Protein AF-A0A6P8W8Z2-F1 (afdb_monomer)

pLDDT: mean 83.17, std 19.71, range [34.28, 98.5]

Organism: Gymnodraco acuticeps (NCBI:txid8218)

Radius of gyration: 31.88 Å; Cα contacts (8 Å, |Δi|>4): 177; chains: 1; bounding box: 67×43×106 Å

InterPro domains:
  IPR008605 Extracellular matrix protein 1 [PF05782] (44-170)
  IPR008605 Extracellular matrix protein 1 [PTHR16776] (40-170)
  IPR020858 Serum albumin-like [SSF48552] (84-165)

Foldseek 3Di:
DDDDDDDDDDDDDDDDDDDDDPPDDPPPDPDPPPDPPPPDLDDQPDEAAQDLQQLVLLAPLLQLDDAQPPVSDPPDDPPVVVLRRLLNLQLSQQLNVLSDPDDDDDPLLSSVSSNVSSVVSLVVSLVVQVVDPDDRDPLSPDDDPSSNVVRNVPRPCNNNDRPHPDGHDGDDHPDDDDDDSVVSVD

Structure (mmCIF, N/CA/C/O backbone):
data_AF-A0A6P8W8Z2-F1
#
_entry.id   AF-A0A6P8W8Z2-F1
#
loop_
_atom_site.group_PDB
_atom_site.id
_atom_site.type_symbol
_atom_site.label_atom_id
_atom_site.label_alt_id
_atom_site.label_comp_id
_atom_site.label_asym_id
_atom_site.label_entity_id
_atom_site.label_seq_id
_atom_site.pdbx_PDB_ins_code
_atom_site.Cartn_x
_atom_site.Cartn_y
_atom_site.Cartn_z
_atom_site.occupancy
_atom_site.B_iso_or_equiv
_atom_site.auth_seq_id
_atom_site.auth_comp_id
_atom_site.auth_asym_id
_atom_site.auth_atom_id
_atom_site.pdbx_PDB_model_num
ATOM 1 N N . MET A 1 1 ? 19.059 -14.716 -82.854 1.00 38.81 1 MET A N 1
ATOM 2 C CA . MET A 1 1 ? 19.807 -14.862 -84.126 1.00 38.81 1 MET A CA 1
ATOM 3 C C . MET A 1 1 ? 20.870 -13.771 -84.164 1.00 38.81 1 MET A C 1
ATOM 5 O O . MET A 1 1 ? 20.493 -12.619 -84.125 1.00 38.81 1 MET A O 1
ATOM 9 N N . GLY A 1 2 ? 22.173 -14.007 -84.143 1.00 40.94 2 GLY A N 1
ATOM 10 C CA . GLY A 1 2 ? 22.937 -15.232 -83.990 1.00 40.94 2 GLY A CA 1
ATOM 11 C C . GLY A 1 2 ? 24.275 -14.924 -83.306 1.00 40.94 2 GLY A C 1
ATOM 12 O O . GLY A 1 2 ? 24.722 -13.782 -83.267 1.00 40.94 2 GLY A O 1
ATOM 13 N N . SER A 1 3 ? 24.882 -15.969 -82.749 1.00 40.75 3 SER A N 1
ATOM 14 C CA . SER A 1 3 ? 26.332 -16.046 -82.547 1.00 40.75 3 SER A CA 1
ATOM 15 C C . SER A 1 3 ? 27.018 -16.336 -83.885 1.00 40.75 3 SER A C 1
ATOM 17 O O . SER A 1 3 ? 26.372 -16.851 -84.804 1.00 40.75 3 SER A O 1
ATOM 19 N N . PRO A 1 4 ? 28.337 -16.119 -83.959 1.00 49.28 4 PRO A N 1
ATOM 20 C CA . PRO A 1 4 ? 29.174 -17.301 -84.140 1.00 49.28 4 PRO A CA 1
ATOM 21 C C . PRO A 1 4 ? 30.431 -17.351 -83.253 1.00 49.28 4 PRO A C 1
ATOM 23 O O . PRO A 1 4 ? 30.960 -16.346 -82.788 1.00 49.28 4 PRO A O 1
ATOM 26 N N . ALA A 1 5 ? 30.860 -18.599 -83.057 1.00 41.03 5 ALA A N 1
ATOM 27 C CA . ALA A 1 5 ? 32.121 -19.101 -82.507 1.00 41.03 5 ALA A CA 1
ATOM 28 C C . ALA A 1 5 ? 33.354 -18.539 -83.269 1.00 41.03 5 ALA A C 1
ATOM 30 O O . ALA A 1 5 ? 33.198 -17.963 -84.338 1.00 41.03 5 ALA A O 1
ATOM 31 N N . ALA A 1 6 ? 34.625 -18.674 -82.884 1.00 39.84 6 ALA A N 1
ATOM 32 C CA . ALA A 1 6 ? 35.361 -19.571 -81.996 1.00 39.84 6 ALA A CA 1
ATOM 33 C C . ALA A 1 6 ? 36.781 -18.984 -81.800 1.00 39.84 6 ALA A C 1
ATOM 35 O O . ALA A 1 6 ? 37.238 -18.242 -82.670 1.00 39.84 6 ALA A O 1
ATOM 36 N N . ARG A 1 7 ? 37.530 -19.419 -80.773 1.00 41.59 7 ARG A N 1
ATOM 37 C CA . ARG A 1 7 ? 38.891 -19.998 -80.914 1.00 41.59 7 ARG A CA 1
ATOM 38 C C . ARG A 1 7 ? 39.516 -20.310 -79.550 1.00 41.59 7 ARG A C 1
ATOM 40 O O . ARG A 1 7 ? 39.628 -19.447 -78.689 1.00 41.59 7 ARG A O 1
ATOM 47 N N . ALA A 1 8 ? 39.947 -21.557 -79.406 1.00 39.78 8 ALA A N 1
ATOM 48 C CA . ALA A 1 8 ? 40.802 -22.055 -78.338 1.00 39.78 8 ALA A CA 1
ATOM 49 C C . ALA A 1 8 ? 42.277 -21.995 -78.772 1.00 39.78 8 ALA A C 1
ATOM 51 O O . ALA A 1 8 ? 42.553 -22.254 -79.943 1.00 39.78 8 ALA A O 1
ATOM 52 N N . CYS A 1 9 ? 43.204 -21.734 -77.839 1.00 34.28 9 CYS A N 1
ATOM 53 C CA . CYS A 1 9 ? 44.459 -22.493 -77.730 1.00 34.28 9 CYS A CA 1
ATOM 54 C C . CYS A 1 9 ? 45.249 -22.200 -76.433 1.00 34.28 9 CYS A C 1
ATOM 56 O O . CYS A 1 9 ? 45.549 -21.053 -76.127 1.00 34.28 9 CYS A O 1
ATOM 58 N N . CYS A 1 10 ? 45.609 -23.296 -75.759 1.00 34.50 10 CYS A N 1
ATOM 59 C CA . CYS A 1 10 ? 46.857 -23.615 -75.052 1.00 34.50 10 CYS A CA 1
ATOM 60 C C . CYS A 1 10 ? 47.427 -22.764 -73.888 1.00 34.50 10 CYS A C 1
ATOM 62 O O . CYS A 1 10 ? 48.082 -21.747 -74.075 1.00 34.50 10 CYS A O 1
ATOM 64 N N . THR A 1 11 ? 47.336 -23.392 -72.703 1.00 38.78 11 THR A N 1
ATOM 65 C CA . THR A 1 11 ? 48.415 -23.692 -71.729 1.00 38.78 11 THR A CA 1
ATOM 66 C C . THR A 1 11 ? 49.226 -22.559 -71.092 1.00 38.78 11 THR A C 1
ATOM 68 O O . THR A 1 11 ? 50.145 -22.030 -71.704 1.00 38.78 11 THR A O 1
ATOM 71 N N . ALA A 1 12 ? 49.067 -22.405 -69.774 1.00 42.88 12 ALA A N 1
ATOM 72 C CA . ALA A 1 12 ? 50.177 -22.558 -68.828 1.00 42.88 12 ALA A CA 1
ATOM 73 C C . ALA A 1 12 ? 49.628 -22.937 -67.444 1.00 42.88 12 ALA A C 1
ATOM 75 O O . ALA A 1 12 ? 48.827 -22.225 -66.843 1.00 42.88 12 ALA A O 1
ATOM 76 N N . LEU A 1 13 ? 50.057 -24.106 -66.981 1.00 42.97 13 LEU A N 1
ATOM 77 C CA . LEU A 1 13 ? 49.859 -24.635 -65.642 1.00 42.97 13 LEU A CA 1
ATOM 78 C C . LEU A 1 13 ? 50.770 -23.842 -64.689 1.00 42.97 13 LEU A C 1
ATOM 80 O O . LEU A 1 13 ? 51.987 -23.881 -64.854 1.00 42.97 13 LEU A O 1
ATOM 84 N N . VAL A 1 14 ? 50.215 -23.162 -63.686 1.00 43.78 14 VAL A N 1
ATOM 85 C CA . VAL A 1 14 ? 50.982 -22.762 -62.497 1.00 43.78 14 VAL A CA 1
ATOM 86 C C . VAL A 1 14 ? 50.207 -23.233 -61.276 1.00 43.78 14 VAL A C 1
ATOM 88 O O . VAL A 1 14 ? 49.228 -22.627 -60.850 1.00 43.78 14 VAL A O 1
ATOM 91 N N . LEU A 1 15 ? 50.647 -24.377 -60.753 1.00 39.50 15 LEU A N 1
ATOM 92 C CA . LEU A 1 15 ? 50.319 -24.859 -59.419 1.00 39.50 15 LEU A CA 1
ATOM 93 C C . LEU A 1 15 ? 50.893 -23.870 -58.401 1.00 39.50 15 LEU A C 1
ATOM 95 O O . LEU A 1 15 ? 52.106 -23.815 -58.214 1.00 39.50 15 LEU A O 1
ATOM 99 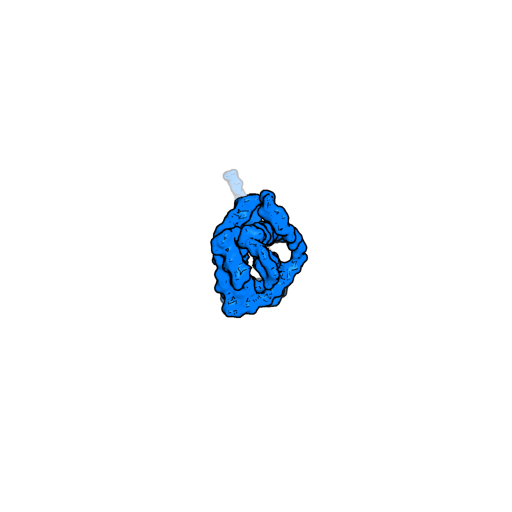N N . VAL A 1 16 ? 50.026 -23.125 -57.717 1.00 44.41 16 VAL A N 1
ATOM 100 C CA . VAL A 1 16 ? 50.373 -22.510 -56.434 1.00 44.41 16 VAL A CA 1
ATOM 101 C C . VAL A 1 16 ? 49.646 -23.294 -55.350 1.00 44.41 16 VAL A C 1
ATOM 103 O O . VAL A 1 16 ? 48.441 -23.166 -55.156 1.00 44.41 16 VAL A O 1
ATOM 106 N N . LEU A 1 17 ? 50.406 -24.157 -54.681 1.00 44.25 17 LEU A N 1
ATOM 107 C CA . LEU A 1 17 ? 50.031 -24.801 -53.430 1.00 44.25 17 LEU A CA 1
ATOM 108 C C . LEU A 1 17 ? 50.188 -23.781 -52.304 1.00 44.25 17 LEU A C 1
ATOM 110 O O . LEU A 1 17 ? 51.320 -23.506 -51.918 1.00 44.25 17 LEU A O 1
ATOM 114 N N . LEU A 1 18 ? 49.094 -23.257 -51.747 1.00 40.06 18 LEU A N 1
ATOM 115 C CA . LEU A 1 18 ? 49.129 -22.602 -50.437 1.00 40.06 18 LEU A CA 1
ATOM 116 C C . LEU A 1 18 ? 47.882 -22.958 -49.611 1.00 40.06 18 LEU A C 1
ATOM 118 O O . LEU A 1 18 ? 46.765 -22.550 -49.905 1.00 40.06 18 LEU A O 1
ATOM 122 N N . SER A 1 19 ? 48.162 -23.793 -48.610 1.00 45.38 19 SER A N 1
ATOM 123 C CA . SER A 1 19 ? 47.469 -24.146 -47.370 1.00 45.38 19 SER A CA 1
ATOM 124 C C . SER A 1 19 ? 46.036 -23.671 -47.118 1.00 45.38 19 SER A C 1
ATOM 126 O O . SER A 1 19 ? 45.737 -22.486 -47.006 1.00 45.38 19 SER A O 1
ATOM 128 N N . SER A 1 20 ? 45.195 -24.660 -46.811 1.00 47.50 20 SER A N 1
ATOM 129 C CA . SER A 1 20 ? 43.962 -24.519 -46.045 1.00 47.50 20 SER A CA 1
ATOM 130 C C . SER A 1 20 ? 44.217 -23.866 -44.681 1.00 47.50 20 SER A C 1
ATOM 132 O O . SER A 1 20 ? 44.907 -24.442 -43.838 1.00 47.50 20 SER A O 1
ATOM 134 N N . ALA A 1 21 ? 43.586 -22.725 -44.426 1.00 45.00 21 ALA A N 1
ATOM 135 C CA . ALA A 1 21 ? 43.320 -22.245 -43.076 1.00 45.00 21 ALA A CA 1
ATOM 136 C C . ALA A 1 21 ? 41.800 -22.255 -42.877 1.00 45.00 21 ALA A C 1
ATOM 138 O O . ALA A 1 21 ? 41.096 -21.333 -43.278 1.00 45.00 21 ALA A O 1
ATOM 139 N N . SER A 1 22 ? 41.270 -23.342 -42.313 1.00 46.03 22 SER A N 1
ATOM 140 C CA . SER A 1 22 ? 39.908 -23.352 -41.785 1.00 46.03 22 SER A CA 1
ATOM 141 C C . SER A 1 22 ? 39.911 -22.552 -40.484 1.00 46.03 22 SER A C 1
ATOM 143 O O . SER A 1 22 ? 40.284 -23.078 -39.434 1.00 46.03 22 SER A O 1
ATOM 145 N N . GLU A 1 23 ? 39.533 -21.278 -40.547 1.00 45.47 23 GLU A N 1
ATOM 146 C CA . GLU A 1 23 ? 39.244 -20.487 -39.352 1.00 45.47 23 GLU A CA 1
ATOM 147 C C . GLU A 1 23 ? 38.083 -21.147 -38.599 1.00 45.47 23 GLU A C 1
ATOM 149 O O . GLU A 1 23 ? 36.927 -21.147 -39.033 1.00 45.47 23 GLU A O 1
ATOM 154 N N . GLY A 1 24 ? 38.414 -21.784 -37.475 1.00 49.09 24 GLY A N 1
ATOM 155 C CA . GLY A 1 24 ? 37.439 -22.356 -36.562 1.00 49.09 24 GLY A CA 1
ATOM 156 C C . GLY A 1 24 ? 36.518 -21.253 -36.055 1.00 49.09 24 GLY A C 1
ATOM 157 O O . GLY A 1 24 ? 36.940 -20.372 -35.309 1.00 49.09 24 GLY A O 1
ATOM 158 N N . ARG A 1 25 ? 35.243 -21.304 -36.451 1.00 55.56 25 ARG A N 1
ATOM 159 C CA . ARG A 1 25 ? 34.201 -20.471 -35.844 1.00 55.56 25 ARG A CA 1
ATOM 160 C C . ARG A 1 25 ? 34.165 -20.779 -34.345 1.00 55.56 25 ARG A C 1
ATOM 162 O O . ARG A 1 25 ? 34.063 -21.960 -34.000 1.00 55.56 25 ARG A O 1
ATOM 169 N N . PRO A 1 26 ? 34.207 -19.781 -33.447 1.00 53.47 26 PRO A N 1
ATOM 170 C CA . PRO A 1 26 ? 33.991 -20.039 -32.035 1.00 53.47 26 PRO A CA 1
ATOM 171 C C . PRO A 1 26 ? 32.589 -20.627 -31.874 1.00 53.47 26 PRO A C 1
ATOM 173 O O . PRO A 1 26 ? 31.578 -19.981 -32.151 1.00 53.47 26 PRO A O 1
ATOM 176 N N . SER A 1 27 ? 32.527 -21.893 -31.469 1.00 57.16 27 SER A N 1
ATOM 177 C CA . SER A 1 27 ? 31.278 -22.533 -31.097 1.00 57.16 27 SER A CA 1
ATOM 178 C C . SER A 1 27 ? 30.746 -21.817 -29.858 1.00 57.16 27 SER A C 1
ATOM 180 O O . SER A 1 27 ? 31.251 -22.023 -28.752 1.00 57.16 27 SER A O 1
ATOM 182 N N . PHE A 1 28 ? 29.724 -20.980 -30.024 1.00 60.97 28 PHE A N 1
ATOM 183 C CA . PHE A 1 28 ? 28.888 -20.567 -28.905 1.00 60.97 28 PHE A CA 1
ATOM 184 C C . PHE A 1 28 ? 28.161 -21.813 -28.409 1.00 60.97 28 PHE A C 1
ATOM 186 O O . PHE A 1 28 ? 27.128 -22.209 -28.942 1.00 60.97 28 PHE A O 1
ATOM 193 N N . ARG A 1 29 ? 28.743 -22.475 -27.407 1.00 56.50 29 ARG A N 1
ATOM 194 C CA . ARG A 1 29 ? 28.043 -23.483 -26.616 1.00 56.50 29 ARG A CA 1
ATOM 195 C C . ARG A 1 29 ? 26.956 -22.737 -25.838 1.00 56.50 29 ARG A C 1
ATOM 197 O O . ARG A 1 29 ? 27.316 -21.881 -25.024 1.00 56.50 29 ARG A O 1
ATOM 204 N N . PRO A 1 30 ? 25.656 -23.019 -26.046 1.00 61.88 30 PRO A N 1
ATOM 205 C CA . PRO A 1 30 ? 24.639 -22.556 -25.119 1.00 61.88 30 PRO A CA 1
ATOM 206 C C . PRO A 1 30 ? 25.049 -23.075 -23.745 1.00 61.88 30 PRO A C 1
ATOM 208 O O . PRO A 1 30 ? 25.306 -24.272 -23.587 1.00 61.88 30 PRO A O 1
ATOM 211 N N . ARG A 1 31 ? 25.197 -22.178 -22.767 1.00 65.38 31 ARG A N 1
ATOM 212 C CA . ARG A 1 31 ? 25.364 -22.619 -21.383 1.00 65.38 31 ARG A CA 1
ATOM 213 C C . ARG A 1 31 ? 24.156 -23.492 -21.071 1.00 65.38 31 ARG A C 1
ATOM 215 O O . ARG A 1 31 ? 23.028 -23.080 -21.334 1.00 65.38 31 ARG A O 1
ATOM 222 N N . SER A 1 32 ? 24.422 -24.703 -20.595 1.00 56.91 32 SER A N 1
ATOM 223 C CA . SER A 1 32 ? 23.417 -25.680 -20.203 1.00 56.91 32 SER A CA 1
ATOM 224 C C . SER A 1 32 ? 22.275 -25.000 -19.450 1.00 56.91 32 SER A C 1
ATOM 226 O O . SER A 1 32 ? 22.522 -24.201 -18.545 1.00 56.91 32 SER A O 1
ATOM 228 N N . ALA A 1 33 ? 21.038 -25.331 -19.820 1.00 60.91 33 ALA A N 1
ATOM 229 C CA . ALA A 1 33 ? 19.801 -24.910 -19.165 1.00 60.91 33 ALA A CA 1
ATOM 230 C C . ALA A 1 33 ? 19.630 -25.586 -17.788 1.00 60.91 33 ALA A C 1
ATOM 232 O O . ALA A 1 33 ? 18.617 -26.208 -17.499 1.00 60.91 33 ALA A O 1
ATOM 233 N N . GLY A 1 34 ? 20.663 -25.496 -16.955 1.00 57.31 34 GLY A N 1
ATOM 234 C CA . GLY A 1 34 ? 20.675 -25.874 -15.549 1.00 57.31 34 GLY A CA 1
ATOM 235 C C . GLY A 1 34 ? 21.023 -24.642 -14.729 1.00 57.31 34 GLY A C 1
ATOM 236 O O . GLY A 1 34 ? 22.031 -24.622 -14.029 1.00 57.31 34 GLY A O 1
ATOM 237 N N . GLY A 1 35 ? 20.247 -23.569 -14.906 1.00 56.78 35 GLY A N 1
ATOM 238 C CA . GLY A 1 35 ? 20.272 -22.472 -13.948 1.00 56.78 35 GLY A CA 1
ATOM 239 C C . GLY A 1 35 ? 19.738 -22.977 -12.605 1.00 56.78 35 GLY A C 1
ATOM 240 O O . GLY A 1 35 ? 18.914 -23.897 -12.602 1.00 56.78 35 GLY A O 1
ATOM 241 N N . PRO A 1 36 ? 20.186 -22.414 -11.469 1.00 57.50 36 PRO A N 1
ATOM 242 C CA . PRO A 1 36 ? 19.531 -22.676 -10.194 1.00 57.50 36 PRO A CA 1
ATOM 243 C C . PRO A 1 36 ? 18.020 -22.417 -10.329 1.00 57.50 36 PRO A C 1
ATOM 245 O O . PRO A 1 36 ? 17.629 -21.610 -11.187 1.00 57.50 36 PRO A O 1
ATOM 248 N N . PRO A 1 37 ? 17.171 -23.082 -9.520 1.00 60.59 37 PRO A N 1
ATOM 249 C CA . PRO A 1 37 ? 15.750 -22.763 -9.460 1.00 60.59 37 PRO A CA 1
ATOM 250 C C . PRO A 1 37 ? 15.598 -21.247 -9.413 1.00 60.59 37 PRO A C 1
ATOM 252 O O . PRO A 1 37 ? 16.307 -20.585 -8.648 1.00 60.59 37 PRO A O 1
ATOM 255 N N . ARG A 1 38 ? 14.753 -20.684 -10.283 1.00 62.06 38 AR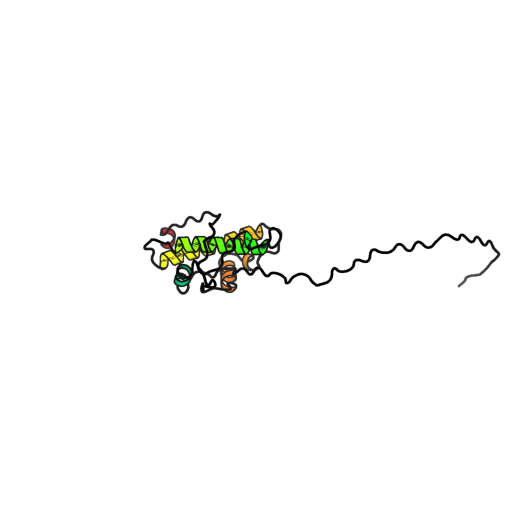G A N 1
ATOM 256 C CA . ARG A 1 38 ? 14.453 -19.255 -10.219 1.00 62.06 38 ARG A CA 1
ATOM 257 C C . ARG A 1 38 ? 13.879 -19.010 -8.831 1.00 62.06 38 ARG A C 1
ATOM 259 O O . ARG A 1 38 ? 12.770 -19.448 -8.559 1.00 62.06 38 ARG A O 1
ATOM 266 N N . LEU A 1 39 ? 14.666 -18.386 -7.956 1.00 69.00 39 LEU A N 1
ATOM 267 C CA . LEU A 1 39 ? 14.150 -17.895 -6.690 1.00 69.00 39 LEU A CA 1
ATOM 268 C C . LEU A 1 39 ? 13.059 -16.890 -7.043 1.00 69.00 39 LEU A C 1
ATOM 270 O O . LEU A 1 39 ? 13.321 -15.878 -7.698 1.00 69.00 39 LEU A O 1
ATOM 274 N N . GLU A 1 40 ? 11.831 -17.231 -6.687 1.00 86.19 40 GLU A N 1
ATOM 275 C CA . GLU A 1 40 ? 10.703 -16.328 -6.803 1.00 86.19 40 GLU A CA 1
ATOM 276 C C . GLU A 1 40 ? 10.714 -15.414 -5.580 1.00 86.19 40 GLU A C 1
ATOM 278 O O . GLU A 1 40 ? 10.895 -15.868 -4.451 1.00 86.19 40 GLU A O 1
ATOM 283 N N . TYR A 1 41 ? 10.549 -14.118 -5.827 1.00 93.25 41 TYR A N 1
ATOM 284 C CA . TYR A 1 41 ? 10.450 -13.083 -4.801 1.00 93.25 41 TYR A CA 1
ATOM 285 C C . TYR A 1 41 ? 9.016 -12.543 -4.815 1.00 93.25 41 TYR A C 1
ATOM 287 O O . TYR A 1 41 ? 8.791 -11.455 -5.354 1.00 93.25 41 TYR A O 1
ATOM 295 N N . PRO A 1 42 ? 8.021 -13.340 -4.373 1.00 94.38 42 PRO A N 1
ATOM 296 C CA . PRO A 1 42 ? 6.624 -12.941 -4.435 1.00 94.38 42 PRO A CA 1
ATOM 297 C C . PRO A 1 42 ? 6.384 -11.704 -3.571 1.00 94.38 42 PRO A C 1
ATOM 299 O O . PRO A 1 42 ? 6.784 -11.652 -2.412 1.00 94.38 42 PRO A O 1
ATOM 302 N N . VAL A 1 43 ? 5.694 -10.721 -4.140 1.00 96.38 43 VAL A N 1
ATOM 303 C CA . VAL A 1 43 ? 5.268 -9.513 -3.434 1.00 96.38 43 VAL A CA 1
ATOM 304 C C . VAL A 1 43 ? 3.745 -9.487 -3.437 1.00 96.38 43 VAL A C 1
ATOM 306 O O . VAL A 1 43 ? 3.132 -9.525 -4.503 1.00 96.38 43 VAL A O 1
ATOM 309 N N . GLU A 1 44 ? 3.134 -9.418 -2.257 1.00 96.56 44 GLU A N 1
ATOM 310 C CA . GLU A 1 44 ? 1.698 -9.181 -2.055 1.00 96.56 44 GLU A CA 1
ATOM 311 C C . GLU A 1 44 ? 1.339 -7.730 -2.425 1.00 96.56 44 GLU A C 1
ATOM 313 O O . GLU A 1 44 ? 1.070 -6.896 -1.567 1.00 96.56 44 GLU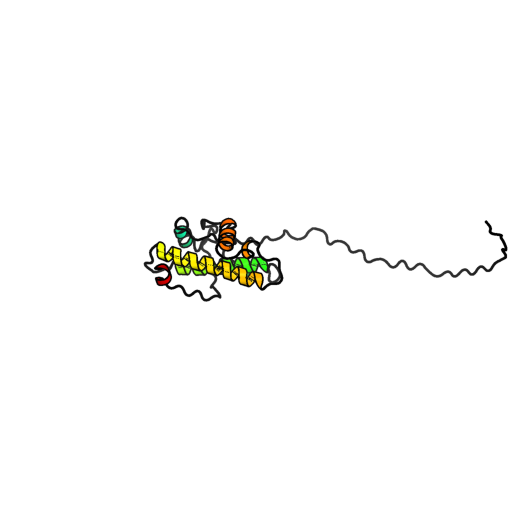 A O 1
ATOM 318 N N . PHE A 1 45 ? 1.380 -7.417 -3.719 1.00 97.56 45 PHE A N 1
ATOM 319 C CA . PHE A 1 45 ? 1.042 -6.107 -4.265 1.00 97.56 45 PHE A CA 1
ATOM 320 C C . PHE A 1 45 ? -0.027 -6.246 -5.358 1.00 97.56 45 PHE A C 1
ATOM 322 O O . PHE A 1 45 ? 0.090 -7.146 -6.194 1.00 97.56 45 PHE A O 1
ATOM 329 N N . PRO A 1 46 ? -1.013 -5.335 -5.418 1.00 98.00 46 PRO A N 1
ATOM 330 C CA . PRO A 1 46 ? -1.264 -4.221 -4.491 1.00 98.00 46 PRO A CA 1
ATOM 331 C C . PRO A 1 46 ? -1.935 -4.665 -3.184 1.00 98.00 46 PRO A C 1
ATOM 333 O O . PRO A 1 46 ? -2.515 -5.743 -3.113 1.00 98.00 46 PRO A O 1
ATOM 336 N N . LEU A 1 47 ? -1.922 -3.822 -2.148 1.00 98.31 47 LEU A N 1
ATOM 337 C CA . LEU A 1 47 ? -2.798 -4.053 -0.994 1.00 98.31 47 LEU A CA 1
ATOM 338 C C . LEU A 1 47 ? -4.247 -3.674 -1.328 1.00 98.31 47 LEU A C 1
ATOM 340 O O . LEU A 1 47 ? -4.502 -2.788 -2.150 1.00 98.31 47 LEU A O 1
ATOM 344 N N . GLY A 1 48 ? -5.195 -4.349 -0.675 1.00 97.75 48 GLY A N 1
ATOM 345 C CA . GLY A 1 48 ? -6.627 -4.141 -0.884 1.00 97.75 48 GLY A CA 1
ATOM 346 C C . GLY A 1 48 ? -7.095 -2.733 -0.524 1.00 97.75 48 GLY A C 1
ATOM 347 O O . GLY A 1 48 ? -6.516 -2.066 0.322 1.00 97.75 48 GLY A O 1
ATOM 348 N N . GLN A 1 49 ? -8.181 -2.278 -1.142 1.00 98.31 49 GLN A N 1
ATOM 349 C CA . GLN A 1 49 ? -8.812 -1.019 -0.743 1.00 98.31 49 GLN A CA 1
ATOM 350 C C . GLN A 1 49 ? -9.402 -1.144 0.675 1.00 98.31 49 GLN A C 1
ATOM 352 O O . GLN A 1 49 ? -10.137 -2.104 0.931 1.00 98.31 49 GLN A O 1
ATOM 357 N N . PRO A 1 50 ? -9.153 -0.185 1.583 1.00 98.44 50 PRO A N 1
ATOM 358 C CA . PRO A 1 50 ? -9.824 -0.139 2.876 1.00 98.44 50 PRO A CA 1
ATOM 359 C C . PRO A 1 50 ? -11.339 0.032 2.730 1.00 98.44 50 PRO A C 1
ATOM 361 O O . PRO A 1 50 ? -11.823 0.864 1.963 1.00 98.44 50 PRO A O 1
ATOM 364 N N . THR A 1 51 ? -12.088 -0.764 3.481 1.00 98.06 51 THR A N 1
ATOM 365 C CA . THR A 1 51 ? -13.553 -0.778 3.541 1.00 98.06 51 THR A CA 1
ATOM 366 C C . THR A 1 51 ? -13.996 -1.011 4.982 1.00 98.06 51 THR A C 1
ATOM 368 O O . THR A 1 51 ? -13.205 -1.451 5.817 1.00 98.06 51 THR A O 1
ATOM 371 N N . PHE A 1 52 ? -15.270 -0.768 5.291 1.00 97.31 52 PHE A N 1
ATOM 372 C CA . PHE A 1 52 ? -15.815 -1.110 6.609 1.00 97.31 52 PHE A CA 1
ATOM 373 C C . PHE A 1 52 ? -15.654 -2.598 6.955 1.00 97.31 52 PHE A C 1
ATOM 375 O O . PHE A 1 52 ? -15.435 -2.926 8.118 1.00 97.31 52 PHE A O 1
ATOM 382 N N . ASP A 1 53 ? -15.693 -3.481 5.955 1.00 97.88 53 ASP A N 1
ATOM 383 C CA . ASP A 1 53 ? -15.618 -4.928 6.161 1.00 97.88 53 ASP A CA 1
ATOM 384 C C . ASP A 1 53 ? -14.198 -5.410 6.496 1.00 97.88 53 ASP A C 1
ATOM 386 O O . ASP A 1 53 ? -14.033 -6.407 7.199 1.00 97.88 53 ASP A O 1
ATOM 390 N N . ASN A 1 54 ? -13.159 -4.714 6.016 1.00 98.12 54 ASN A N 1
ATOM 391 C CA . ASN A 1 54 ? -11.765 -5.129 6.209 1.00 98.12 54 ASN A CA 1
ATOM 392 C C . ASN A 1 54 ? -10.958 -4.230 7.161 1.00 98.12 54 ASN A C 1
ATOM 394 O O . ASN A 1 54 ? -9.864 -4.630 7.559 1.00 98.12 54 ASN A O 1
ATOM 398 N N . ILE A 1 55 ? -11.480 -3.072 7.590 1.00 97.44 55 ILE A N 1
ATOM 399 C CA . ILE A 1 55 ? -10.729 -2.113 8.422 1.00 97.44 55 ILE A CA 1
ATOM 400 C C . ILE A 1 55 ? -10.260 -2.707 9.753 1.00 97.44 55 ILE A C 1
ATOM 402 O O . ILE A 1 55 ? -9.160 -2.421 10.220 1.00 97.44 55 ILE A O 1
ATOM 406 N N . GLN A 1 56 ? -11.049 -3.607 10.338 1.00 95.94 56 GLN A N 1
ATOM 407 C CA . GLN A 1 56 ? -10.646 -4.299 11.555 1.00 95.94 56 GLN A CA 1
ATOM 408 C C . GLN A 1 56 ? -9.463 -5.247 11.301 1.00 95.94 56 GLN A C 1
ATOM 410 O O . GLN A 1 56 ? -8.521 -5.280 12.091 1.00 95.94 56 GLN A O 1
ATOM 415 N N . ALA A 1 57 ? -9.478 -5.987 10.188 1.00 97.44 57 ALA A N 1
ATOM 416 C CA . ALA A 1 57 ? -8.391 -6.890 9.811 1.00 97.44 57 ALA A CA 1
ATOM 417 C C . ALA A 1 57 ? -7.110 -6.126 9.439 1.00 97.44 57 ALA A C 1
ATOM 419 O O . ALA A 1 57 ? -6.016 -6.568 9.791 1.00 97.44 57 ALA A O 1
ATOM 420 N N . ILE A 1 58 ? -7.245 -4.957 8.798 1.00 97.50 58 ILE A N 1
ATOM 421 C CA . ILE A 1 58 ? -6.132 -4.036 8.527 1.00 97.50 58 ILE A CA 1
ATOM 422 C C . ILE A 1 58 ? -5.347 -3.767 9.814 1.00 97.50 58 ILE A C 1
ATOM 424 O O . ILE A 1 58 ? -4.129 -3.962 9.825 1.00 97.50 58 ILE A O 1
ATOM 428 N N . CYS A 1 59 ? -6.045 -3.389 10.887 1.00 95.19 59 CYS A N 1
ATOM 429 C CA . CYS A 1 59 ? -5.416 -3.035 12.154 1.00 95.19 59 CYS A CA 1
ATOM 430 C C . CYS A 1 59 ? -4.948 -4.253 12.958 1.00 95.19 59 CYS A C 1
ATOM 432 O O . CYS A 1 59 ? -3.806 -4.280 13.404 1.00 95.19 59 CYS A O 1
ATOM 434 N N . ILE A 1 60 ? -5.794 -5.277 13.124 1.00 95.56 60 ILE A N 1
ATOM 435 C CA . ILE A 1 60 ? -5.475 -6.433 13.980 1.00 95.56 60 ILE A CA 1
ATOM 436 C C . ILE A 1 60 ? -4.342 -7.277 13.396 1.00 95.56 60 ILE A C 1
ATOM 438 O O . ILE A 1 60 ? -3.475 -7.724 14.136 1.00 95.56 60 ILE A O 1
ATOM 442 N N . ASN A 1 61 ? -4.323 -7.479 12.078 1.00 96.69 61 ASN A N 1
ATOM 443 C CA . ASN A 1 61 ? -3.309 -8.311 11.429 1.00 96.69 61 ASN A CA 1
ATOM 444 C C . ASN A 1 61 ? -2.095 -7.491 10.969 1.00 96.69 61 ASN A C 1
ATOM 446 O O . ASN A 1 61 ? -1.338 -7.968 10.125 1.00 96.69 61 ASN A O 1
ATOM 450 N N . GLY A 1 62 ? -1.949 -6.246 11.442 1.00 94.50 62 GLY A N 1
ATOM 451 C CA . GLY A 1 62 ? -0.955 -5.280 10.970 1.00 94.50 62 GLY A CA 1
ATOM 452 C C . GLY A 1 62 ? 0.454 -5.852 10.895 1.00 94.50 62 GLY A C 1
ATOM 453 O O . GLY A 1 62 ? 1.104 -5.787 9.857 1.00 94.50 62 GLY A O 1
ATOM 454 N N . ASP A 1 63 ? 0.890 -6.470 11.981 1.00 95.56 63 ASP A N 1
ATOM 455 C CA . ASP A 1 63 ? 2.196 -7.098 12.157 1.00 95.56 63 ASP A CA 1
ATOM 456 C C . ASP A 1 63 ? 2.268 -8.545 11.642 1.00 95.56 63 ASP A C 1
ATOM 458 O O . ASP A 1 63 ? 3.333 -9.136 11.696 1.00 95.56 63 ASP A O 1
ATOM 462 N N . HIS A 1 64 ? 1.197 -9.126 11.095 1.00 97.25 64 HIS A N 1
ATOM 463 C CA . HIS A 1 64 ? 1.184 -10.507 10.578 1.00 97.25 64 HIS A CA 1
ATOM 464 C C . HIS A 1 64 ? 1.040 -10.573 9.048 1.00 97.25 64 HIS A C 1
ATOM 466 O O . HIS A 1 64 ? 0.545 -11.554 8.485 1.00 97.25 64 HIS A O 1
ATOM 472 N N . ARG A 1 65 ? 1.466 -9.522 8.347 1.00 96.44 65 ARG A N 1
ATOM 473 C CA . ARG A 1 65 ? 1.506 -9.444 6.878 1.00 96.44 65 ARG A CA 1
ATOM 474 C C . ARG A 1 65 ? 2.937 -9.205 6.407 1.00 96.44 65 ARG A C 1
ATOM 476 O O . ARG A 1 65 ? 3.726 -8.677 7.181 1.00 96.44 65 ARG A O 1
ATOM 483 N N . PRO A 1 66 ? 3.320 -9.587 5.179 1.00 96.31 66 PRO A N 1
ATOM 484 C CA . PRO A 1 66 ? 4.719 -9.576 4.776 1.00 96.31 66 PRO A CA 1
ATOM 485 C C . PRO A 1 66 ? 5.312 -8.161 4.784 1.00 96.31 66 PRO A C 1
ATOM 487 O O . PRO A 1 66 ? 4.622 -7.169 4.538 1.00 96.31 66 PRO A O 1
ATOM 490 N N . ARG A 1 67 ? 6.618 -8.079 5.039 1.00 96.19 67 ARG A N 1
ATOM 491 C CA . ARG A 1 67 ? 7.436 -6.872 4.876 1.00 96.19 67 ARG A CA 1
ATOM 492 C C . ARG A 1 67 ? 8.639 -7.217 4.019 1.00 96.19 67 ARG A C 1
ATOM 494 O O . ARG A 1 67 ? 9.156 -8.331 4.091 1.00 96.19 67 ARG A O 1
ATOM 501 N N . TYR A 1 68 ? 9.087 -6.259 3.224 1.00 96.75 68 TYR A N 1
ATOM 502 C CA . TYR A 1 68 ? 10.107 -6.482 2.206 1.00 96.75 68 TYR A CA 1
ATOM 503 C C . TYR A 1 68 ? 11.323 -5.590 2.476 1.00 96.75 68 TYR A C 1
ATOM 505 O O . TYR A 1 68 ? 11.431 -4.525 1.869 1.00 96.75 68 TYR A O 1
ATOM 513 N N . PRO A 1 69 ? 12.220 -5.961 3.409 1.00 95.25 69 PRO A N 1
ATOM 514 C CA . PRO A 1 69 ? 13.444 -5.198 3.653 1.00 95.25 69 PRO A CA 1
ATOM 515 C C . PRO A 1 69 ? 14.369 -5.234 2.430 1.00 95.25 69 PRO A C 1
ATOM 517 O O . PRO A 1 69 ? 14.250 -6.119 1.584 1.00 95.25 69 PRO A O 1
ATOM 520 N N . ASP A 1 70 ? 15.362 -4.343 2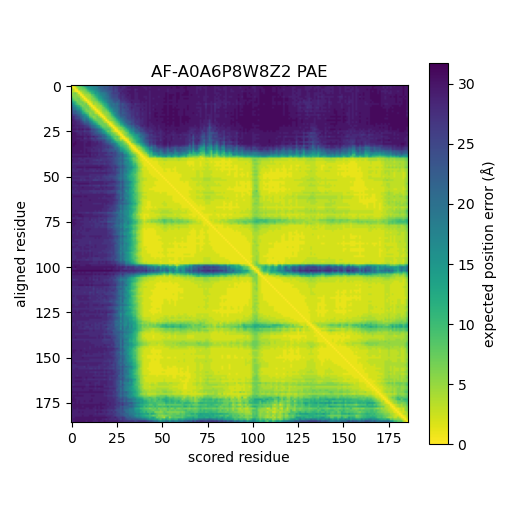.370 1.00 91.50 70 ASP A N 1
ATOM 521 C CA . ASP A 1 70 ? 16.342 -4.302 1.268 1.00 91.50 70 ASP A CA 1
ATOM 522 C C . ASP A 1 70 ? 17.059 -5.641 1.038 1.00 91.50 70 ASP A C 1
ATOM 524 O O . ASP A 1 70 ? 17.439 -5.970 -0.087 1.00 91.50 70 ASP A O 1
ATOM 528 N N . SER A 1 71 ? 17.208 -6.440 2.098 1.00 93.12 71 SER A N 1
ATOM 529 C CA . SER A 1 71 ? 17.793 -7.782 2.058 1.00 93.12 71 SER A CA 1
ATOM 530 C C . SER A 1 71 ? 16.895 -8.846 1.416 1.00 93.12 71 SER A C 1
ATOM 532 O O . SER A 1 71 ? 17.383 -9.937 1.122 1.00 93.12 71 SER A O 1
ATOM 534 N N . TYR A 1 72 ? 15.607 -8.560 1.193 1.00 95.25 72 TYR A N 1
ATOM 535 C CA . TYR A 1 72 ? 14.661 -9.495 0.582 1.00 95.25 72 TYR A CA 1
ATOM 536 C C . TYR A 1 72 ? 15.022 -9.788 -0.875 1.00 95.25 72 TYR A C 1
ATOM 538 O O . TYR A 1 72 ? 14.881 -10.920 -1.325 1.00 95.25 72 TYR A O 1
ATOM 546 N N . PHE A 1 73 ? 15.530 -8.795 -1.607 1.00 94.94 73 PHE A N 1
ATOM 547 C CA . PHE A 1 73 ? 15.906 -8.941 -3.011 1.00 94.94 73 PHE A CA 1
ATOM 548 C C . PHE A 1 73 ? 17.428 -8.999 -3.193 1.00 94.94 73 PHE A C 1
ATOM 550 O O . PHE A 1 73 ? 18.180 -8.413 -2.414 1.00 94.94 73 PHE A O 1
ATOM 557 N N . PRO A 1 74 ? 17.921 -9.600 -4.291 1.00 93.50 74 PRO A N 1
ATOM 558 C CA . PRO A 1 74 ? 19.310 -9.448 -4.696 1.00 93.50 74 PRO A CA 1
ATOM 559 C C . PRO A 1 74 ? 19.680 -7.976 -4.925 1.00 93.50 74 PRO A C 1
ATOM 561 O O . PRO A 1 74 ? 18.843 -7.145 -5.297 1.00 93.50 74 PRO A O 1
ATOM 564 N N . VAL A 1 75 ? 20.968 -7.661 -4.762 1.00 89.25 75 VAL A N 1
ATOM 565 C CA . VAL A 1 75 ? 21.499 -6.290 -4.881 1.00 89.25 75 VAL A CA 1
ATOM 566 C C . VAL A 1 75 ? 21.123 -5.652 -6.223 1.00 89.25 75 VAL A C 1
ATOM 568 O O . VAL A 1 75 ? 20.699 -4.499 -6.265 1.00 89.25 75 VAL A O 1
ATOM 571 N N . SER A 1 76 ? 21.195 -6.412 -7.317 1.00 89.12 76 SER A N 1
ATOM 572 C CA . SER A 1 76 ? 20.854 -5.955 -8.666 1.00 89.12 76 SER A CA 1
ATOM 573 C C . SER A 1 76 ? 19.676 -6.724 -9.270 1.00 89.12 76 SER A C 1
ATOM 575 O O . SER A 1 76 ? 19.359 -7.847 -8.878 1.00 89.12 76 SER A O 1
ATOM 577 N N . GLY A 1 77 ? 19.017 -6.101 -10.251 1.00 89.56 77 GLY A N 1
ATOM 578 C CA . GLY A 1 77 ? 17.792 -6.626 -10.854 1.00 89.56 77 GLY A CA 1
ATOM 579 C C . GLY A 1 77 ? 16.550 -6.376 -9.993 1.00 89.56 77 GLY A C 1
ATOM 580 O O . GLY A 1 77 ? 16.605 -5.685 -8.978 1.00 89.56 77 GLY A O 1
ATOM 581 N N . TYR A 1 78 ? 15.412 -6.920 -10.433 1.00 92.44 78 TYR A N 1
ATOM 582 C CA . TYR A 1 78 ? 14.127 -6.867 -9.718 1.00 92.44 78 TYR A CA 1
ATOM 583 C C . TYR A 1 78 ? 13.573 -5.462 -9.437 1.00 92.44 78 TYR A C 1
ATOM 585 O O . TYR A 1 78 ? 12.713 -5.323 -8.578 1.00 92.44 78 TYR A O 1
ATOM 593 N N . GLY A 1 79 ? 14.002 -4.433 -10.180 1.00 92.19 79 GLY A N 1
ATOM 594 C CA . GLY A 1 79 ? 13.585 -3.042 -9.951 1.00 92.19 79 GLY A CA 1
ATOM 595 C C . GLY A 1 79 ? 12.069 -2.874 -9.807 1.00 92.19 79 GLY A C 1
ATOM 596 O O . GLY A 1 79 ? 11.614 -2.281 -8.838 1.00 92.19 79 GLY A O 1
ATOM 597 N N . LYS A 1 80 ? 11.280 -3.501 -10.689 1.00 93.06 80 LYS A N 1
ATOM 598 C CA . LYS A 1 80 ? 9.813 -3.464 -10.598 1.00 93.06 80 LYS A CA 1
ATOM 599 C C . LYS A 1 80 ? 9.263 -4.083 -9.307 1.00 93.06 80 LYS A C 1
ATOM 601 O O . LYS A 1 80 ? 8.397 -3.485 -8.680 1.00 93.06 80 LYS A O 1
ATOM 606 N N . LEU A 1 81 ? 9.774 -5.247 -8.893 1.00 94.75 81 LEU A N 1
ATOM 607 C CA . LEU A 1 81 ? 9.347 -5.886 -7.641 1.00 94.75 81 LEU A CA 1
ATOM 608 C C . LEU A 1 81 ? 9.788 -5.082 -6.418 1.00 94.75 81 LEU A C 1
ATOM 610 O O . LEU A 1 81 ? 9.026 -4.987 -5.467 1.00 94.75 81 LEU A O 1
ATOM 614 N N . LYS A 1 82 ? 10.973 -4.461 -6.457 1.00 95.31 82 LYS A N 1
ATOM 615 C CA . LYS A 1 82 ? 11.453 -3.567 -5.396 1.00 95.31 82 LYS A CA 1
ATOM 616 C C . LYS A 1 82 ? 10.521 -2.370 -5.203 1.00 95.31 82 LYS A C 1
ATOM 618 O O . LYS A 1 82 ? 10.175 -2.073 -4.070 1.00 95.31 82 LYS A O 1
ATOM 623 N N . ARG A 1 83 ? 10.048 -1.742 -6.287 1.00 95.06 83 ARG A N 1
ATOM 624 C CA . ARG A 1 83 ? 9.063 -0.644 -6.210 1.00 95.06 83 ARG A CA 1
ATOM 625 C C . ARG A 1 83 ? 7.711 -1.104 -5.665 1.00 95.06 83 ARG A C 1
ATOM 627 O O . ARG A 1 83 ? 7.140 -0.449 -4.803 1.00 95.06 83 ARG A O 1
ATOM 634 N N . MET A 1 84 ? 7.223 -2.267 -6.108 1.00 96.88 84 MET A N 1
ATOM 635 C CA . MET A 1 84 ? 5.999 -2.873 -5.555 1.00 96.88 84 MET A CA 1
ATOM 636 C C . MET A 1 84 ? 6.135 -3.140 -4.051 1.00 96.88 84 MET A C 1
ATOM 638 O O . MET A 1 84 ? 5.262 -2.775 -3.274 1.00 96.88 84 MET A O 1
ATOM 642 N N . ALA A 1 85 ? 7.252 -3.736 -3.636 1.00 97.12 85 ALA A N 1
ATOM 643 C CA . ALA A 1 85 ? 7.576 -4.009 -2.242 1.00 97.12 85 ALA A CA 1
ATOM 644 C C . ALA A 1 85 ? 7.695 -2.731 -1.401 1.00 97.12 85 ALA A C 1
ATOM 646 O O . ALA A 1 85 ? 7.169 -2.687 -0.292 1.00 97.12 85 ALA A O 1
ATOM 647 N N . SER A 1 86 ? 8.337 -1.693 -1.943 1.00 95.94 86 SER A N 1
ATOM 648 C CA . SER A 1 86 ? 8.421 -0.372 -1.317 1.00 95.94 86 SER A CA 1
ATOM 649 C C . SER A 1 86 ? 7.026 0.206 -1.082 1.00 95.94 86 SER A C 1
ATOM 651 O O . SER A 1 86 ? 6.697 0.568 0.041 1.00 95.94 86 SER A O 1
ATOM 653 N N . SER A 1 87 ? 6.155 0.167 -2.097 1.00 96.69 87 SER A N 1
ATOM 654 C CA . SER A 1 87 ? 4.762 0.617 -1.979 1.00 96.69 87 SER A CA 1
ATOM 655 C C . SER A 1 87 ? 3.961 -0.173 -0.932 1.00 96.69 87 SER A C 1
ATOM 657 O O . SER A 1 87 ? 3.169 0.419 -0.198 1.00 96.69 87 SER A O 1
ATOM 659 N N . VAL A 1 88 ? 4.187 -1.490 -0.801 1.00 97.81 88 VAL A N 1
ATOM 660 C CA . VAL A 1 88 ? 3.577 -2.291 0.278 1.00 97.81 88 VAL A CA 1
ATOM 661 C C . VAL A 1 88 ? 4.085 -1.852 1.648 1.00 97.81 88 VAL A C 1
ATOM 663 O O . VAL A 1 88 ? 3.274 -1.611 2.537 1.00 97.81 88 VAL A O 1
ATOM 666 N N . ASN A 1 89 ? 5.403 -1.742 1.830 1.00 97.38 89 ASN A N 1
ATOM 667 C CA . ASN A 1 89 ? 5.989 -1.333 3.108 1.00 97.38 89 ASN A CA 1
ATOM 668 C C . ASN A 1 89 ? 5.502 0.059 3.531 1.00 97.38 89 ASN A C 1
ATOM 670 O O . ASN A 1 89 ? 5.143 0.247 4.692 1.00 97.38 89 ASN A O 1
ATOM 674 N N . GLU A 1 90 ? 5.451 0.992 2.577 1.00 96.12 90 GLU A N 1
ATOM 675 C CA . GLU A 1 90 ? 4.947 2.350 2.758 1.00 96.12 90 GLU A CA 1
ATOM 676 C C . GLU A 1 90 ? 3.508 2.323 3.266 1.00 96.12 90 GLU A C 1
ATOM 678 O O . GLU A 1 90 ? 3.206 2.812 4.352 1.00 96.12 90 GLU A O 1
ATOM 683 N N . LEU A 1 91 ? 2.614 1.668 2.523 1.00 97.31 91 LEU A N 1
ATOM 684 C CA . LEU A 1 91 ? 1.213 1.616 2.903 1.00 97.31 91 LEU A CA 1
ATOM 685 C C . LEU A 1 91 ? 1.009 0.910 4.247 1.00 97.31 91 LEU A C 1
ATOM 687 O O . LEU A 1 91 ? 0.210 1.362 5.056 1.00 97.31 91 LEU A O 1
ATOM 691 N N . GLU A 1 92 ? 1.731 -0.169 4.526 1.00 97.31 92 GLU A N 1
ATOM 692 C CA . GLU A 1 92 ? 1.651 -0.863 5.813 1.00 97.31 92 GLU A CA 1
ATOM 693 C C . GLU A 1 92 ? 2.076 0.011 6.998 1.00 97.31 92 GLU A C 1
ATOM 695 O O . GLU A 1 92 ? 1.455 -0.039 8.063 1.00 97.31 92 GLU A O 1
ATOM 700 N N . TYR A 1 93 ? 3.110 0.835 6.816 1.00 95.12 93 TYR A N 1
ATOM 701 C CA . TYR A 1 93 ? 3.523 1.821 7.808 1.00 95.12 93 TYR A CA 1
ATOM 702 C C . TYR A 1 93 ? 2.418 2.863 8.047 1.00 95.12 93 TYR A C 1
ATOM 704 O O . TYR A 1 93 ? 2.047 3.123 9.196 1.00 95.12 93 TYR A O 1
ATOM 712 N N . LEU A 1 94 ? 1.830 3.400 6.974 1.00 94.69 94 LEU A N 1
ATOM 713 C CA . LEU A 1 94 ? 0.745 4.382 7.057 1.00 94.69 94 LEU A CA 1
ATOM 714 C C . LEU A 1 94 ? -0.529 3.802 7.684 1.00 94.69 94 LEU A C 1
ATOM 716 O O . LEU A 1 94 ? -1.151 4.438 8.533 1.00 94.69 94 LEU A O 1
ATOM 720 N N . LEU A 1 95 ? -0.906 2.575 7.317 1.00 95.25 95 LEU A N 1
ATOM 721 C CA . LEU A 1 95 ? -2.054 1.884 7.901 1.00 95.25 95 LEU A CA 1
ATOM 722 C C . LEU A 1 95 ? -1.854 1.669 9.400 1.00 95.25 95 LEU A C 1
ATOM 724 O O . LEU A 1 95 ? -2.781 1.900 10.173 1.00 95.25 95 LEU A O 1
ATOM 728 N N . ASN A 1 96 ? -0.646 1.303 9.836 1.00 92.81 96 ASN A N 1
ATOM 729 C CA . ASN A 1 96 ? -0.354 1.207 11.260 1.00 92.81 96 ASN A CA 1
ATOM 730 C C . ASN A 1 96 ? -0.507 2.555 11.985 1.00 92.81 96 ASN A C 1
ATOM 732 O O . ASN A 1 96 ? -1.071 2.595 13.079 1.00 92.81 96 ASN A O 1
ATOM 736 N N . ALA A 1 97 ? -0.053 3.656 11.378 1.00 91.50 97 ALA A N 1
ATOM 737 C CA . ALA A 1 97 ? -0.249 4.992 11.937 1.00 91.50 97 ALA A CA 1
ATOM 738 C C . ALA A 1 97 ? -1.744 5.345 12.059 1.00 91.50 97 ALA A C 1
ATOM 740 O O . ALA A 1 97 ? -2.169 5.832 13.106 1.00 91.50 97 ALA A O 1
ATOM 741 N N . CYS A 1 98 ? -2.554 5.018 11.045 1.00 92.69 98 CYS A N 1
ATOM 742 C CA . CYS A 1 98 ? -4.011 5.188 11.076 1.00 92.69 98 CYS A CA 1
ATOM 743 C C . CYS A 1 98 ? -4.702 4.336 12.150 1.00 92.69 98 CYS A C 1
ATOM 745 O O . CYS A 1 98 ? -5.719 4.747 12.708 1.00 92.69 98 CYS A O 1
ATOM 747 N N . CYS A 1 99 ? -4.174 3.141 12.419 1.00 91.56 99 CYS A N 1
ATOM 748 C CA . CYS A 1 99 ? -4.721 2.221 13.409 1.00 91.56 99 CYS A CA 1
ATOM 749 C C . CYS A 1 99 ? -4.351 2.595 14.850 1.00 91.56 99 CYS A C 1
ATOM 751 O O . CYS A 1 99 ? -5.095 2.210 15.743 1.00 91.56 99 CYS A O 1
ATOM 753 N N . GLY A 1 100 ? -3.256 3.344 15.057 1.00 74.62 100 GLY A N 1
ATOM 754 C CA . GLY A 1 100 ? -2.860 3.985 16.316 1.00 74.62 100 GLY A CA 1
ATOM 755 C C . GLY A 1 100 ? -2.731 3.049 17.528 1.00 74.62 100 GLY A C 1
ATOM 756 O O . GLY A 1 100 ? -3.706 2.523 18.046 1.00 74.62 100 GLY A O 1
ATOM 757 N N . SER A 1 101 ? -1.540 2.926 18.115 1.00 56.66 101 SER A N 1
ATOM 758 C CA . SER A 1 101 ? -1.337 2.082 19.307 1.00 56.66 101 SER A CA 1
ATOM 759 C C . SER A 1 101 ? -1.957 2.626 20.612 1.00 56.66 101 SER A C 1
ATOM 761 O O . SER A 1 101 ? -1.940 1.911 21.608 1.00 56.66 101 SER A O 1
ATOM 763 N N . ASN A 1 102 ? -2.503 3.857 20.636 1.00 53.44 102 ASN A N 1
ATOM 764 C CA . ASN A 1 102 ? -2.899 4.542 21.882 1.00 53.44 102 ASN A CA 1
ATOM 765 C C . ASN A 1 102 ? -4.163 5.451 21.854 1.00 53.44 102 ASN A C 1
ATOM 767 O O . ASN A 1 102 ? -4.436 6.057 22.888 1.00 53.44 102 ASN A O 1
ATOM 771 N N . HIS A 1 103 ? -4.959 5.594 20.773 1.00 53.84 103 HIS A N 1
ATOM 772 C CA . HIS A 1 103 ? -6.044 6.610 20.758 1.00 53.84 103 HIS A CA 1
ATOM 773 C C . HIS A 1 103 ? -7.380 6.241 20.071 1.00 53.84 103 HIS A C 1
ATOM 775 O O . HIS A 1 103 ? -7.433 5.900 18.900 1.00 53.84 103 HIS A O 1
ATOM 781 N N . THR A 1 104 ? -8.449 6.412 20.863 1.00 63.84 104 THR A N 1
ATOM 782 C CA . THR A 1 104 ? -9.842 6.912 20.690 1.00 63.84 104 THR A CA 1
ATOM 783 C C . THR A 1 104 ? -10.504 7.196 19.324 1.00 63.84 104 THR A C 1
ATOM 785 O O . THR A 1 104 ? -11.644 7.665 19.336 1.00 63.84 104 THR A O 1
ATOM 788 N N . TRP A 1 105 ? -9.876 7.002 18.165 1.00 77.31 105 TRP A N 1
ATOM 789 C CA . TRP A 1 105 ? -10.556 7.238 16.883 1.00 77.31 105 TRP A CA 1
ATOM 790 C C . TRP A 1 105 ? -11.605 6.152 16.622 1.00 77.31 105 TRP A C 1
ATOM 792 O O . TRP A 1 105 ? -11.349 4.962 16.795 1.00 77.31 105 TRP A O 1
ATOM 802 N N . GLY A 1 106 ? -12.817 6.571 16.252 1.00 85.62 106 GLY A N 1
ATOM 803 C CA . GLY A 1 106 ? -13.871 5.650 15.832 1.00 85.62 106 GLY A CA 1
ATOM 804 C C . GLY A 1 106 ? -13.584 5.072 14.446 1.00 85.62 106 GLY A C 1
ATOM 805 O O . GLY A 1 106 ? -12.814 5.644 13.673 1.00 85.62 106 GLY A O 1
ATOM 806 N N . THR A 1 107 ? -14.263 3.973 14.107 1.00 91.12 107 THR A N 1
ATOM 807 C CA . THR A 1 107 ? -14.073 3.232 12.849 1.00 91.12 107 THR A CA 1
ATOM 808 C C . THR A 1 107 ? -14.131 4.120 11.602 1.00 91.12 107 THR A C 1
ATOM 810 O O . THR A 1 107 ? -13.387 3.885 10.656 1.00 91.12 107 THR A O 1
ATOM 813 N N . GLU A 1 108 ? -14.971 5.157 11.596 1.00 92.12 108 GLU A N 1
ATOM 814 C CA . GLU A 1 108 ? -15.107 6.093 10.471 1.00 92.12 108 GLU A CA 1
ATOM 815 C C . GLU A 1 108 ? -13.824 6.895 10.207 1.00 92.12 108 GLU A C 1
ATOM 817 O O . GLU A 1 108 ? -13.358 6.960 9.070 1.00 92.12 108 GLU A O 1
ATOM 822 N N . VAL A 1 109 ? -13.210 7.455 11.256 1.00 92.00 109 VAL A N 1
ATOM 823 C CA . VAL A 1 109 ? -11.966 8.235 11.137 1.00 92.00 109 VAL A CA 1
ATOM 824 C C . VAL A 1 109 ? -10.807 7.321 10.741 1.00 92.00 109 VAL A C 1
ATOM 826 O O . VAL A 1 109 ? -10.021 7.672 9.862 1.00 92.00 109 VAL A O 1
ATOM 829 N N . THR A 1 110 ? -10.735 6.117 11.318 1.00 93.38 110 THR A N 1
ATOM 830 C CA . THR A 1 110 ? -9.731 5.110 10.945 1.00 93.38 110 THR A CA 1
ATOM 831 C C . THR A 1 110 ? -9.869 4.697 9.480 1.00 93.38 110 THR A C 1
ATOM 833 O O . THR A 1 110 ? -8.875 4.671 8.755 1.00 93.38 110 THR A O 1
ATOM 836 N N . LEU A 1 111 ? -11.093 4.426 9.013 1.00 95.88 111 LEU A N 1
ATOM 837 C CA . LEU A 1 111 ? -11.354 4.075 7.618 1.00 95.88 111 LEU A CA 1
ATOM 838 C C . LEU A 1 111 ? -10.999 5.223 6.669 1.00 95.88 111 LEU A C 1
ATOM 840 O O . LEU A 1 111 ? -10.410 4.982 5.616 1.00 95.88 111 LEU A O 1
ATOM 844 N N . CYS A 1 112 ? -11.331 6.460 7.031 1.00 95.44 112 CYS A N 1
ATOM 845 C CA . CYS A 1 112 ? -10.975 7.642 6.257 1.00 95.44 112 CYS A CA 1
ATOM 846 C C . CYS A 1 112 ? -9.448 7.804 6.134 1.00 95.44 112 CYS A C 1
ATOM 848 O O . CYS A 1 112 ? -8.941 7.904 5.013 1.00 95.44 112 CYS A O 1
ATOM 850 N N . CYS A 1 113 ? -8.711 7.727 7.249 1.00 95.38 113 CYS A N 1
ATOM 851 C CA . CYS A 1 113 ? -7.245 7.756 7.255 1.00 95.38 113 CYS A CA 1
ATOM 852 C C . CYS A 1 113 ? -6.662 6.657 6.361 1.00 95.38 113 CYS A C 1
ATOM 854 O O . CYS A 1 113 ? -5.898 6.943 5.439 1.00 95.38 113 CYS A O 1
ATOM 856 N N . ALA A 1 114 ? -7.088 5.406 6.574 1.00 96.56 114 ALA A N 1
ATOM 857 C CA . ALA A 1 114 ? -6.615 4.257 5.809 1.00 96.56 114 ALA A CA 1
ATOM 858 C C . ALA A 1 114 ? -6.906 4.414 4.311 1.00 96.56 114 ALA A C 1
ATOM 860 O O . ALA A 1 114 ? -6.053 4.130 3.472 1.00 96.56 114 ALA A O 1
ATOM 861 N N . SER A 1 115 ? -8.094 4.911 3.961 1.00 97.25 115 SER A N 1
ATOM 862 C CA . SER A 1 115 ? -8.489 5.151 2.571 1.00 97.25 115 SER A CA 1
ATOM 863 C C . SER A 1 115 ? -7.621 6.213 1.899 1.00 97.25 115 SER A C 1
ATOM 865 O O . SER A 1 115 ? -7.291 6.074 0.721 1.00 97.25 115 SER A O 1
ATOM 867 N N . MET A 1 116 ? -7.247 7.275 2.617 1.00 95.94 116 MET A N 1
ATOM 868 C CA . MET A 1 116 ? -6.339 8.298 2.094 1.00 95.94 116 MET A CA 1
ATOM 869 C C . MET A 1 116 ? -4.911 7.779 1.964 1.00 95.94 116 MET A C 1
ATOM 871 O O . MET A 1 116 ? -4.311 7.971 0.909 1.00 95.94 116 MET A O 1
ATOM 875 N N . ALA A 1 117 ? -4.412 7.051 2.965 1.00 96.19 117 ALA A N 1
ATOM 876 C CA . ALA A 1 117 ? -3.112 6.387 2.907 1.00 96.19 117 ALA A CA 1
ATOM 877 C C . ALA A 1 117 ? -3.020 5.426 1.711 1.00 96.19 117 ALA A C 1
ATOM 879 O O . ALA A 1 117 ? -2.052 5.455 0.954 1.00 96.19 117 ALA A O 1
ATOM 880 N N . TRP A 1 118 ? -4.064 4.625 1.474 1.00 98.06 118 TRP A N 1
ATOM 881 C CA . TRP A 1 118 ? -4.128 3.711 0.334 1.00 98.06 118 TRP A CA 1
ATOM 882 C C . TRP A 1 118 ? -4.098 4.452 -1.007 1.00 98.06 118 TRP A C 1
ATOM 884 O O . TRP A 1 118 ? -3.299 4.118 -1.881 1.00 98.06 118 TRP A O 1
ATOM 894 N N . LYS A 1 119 ? -4.908 5.508 -1.168 1.00 97.06 119 LYS A N 1
ATOM 895 C CA . LYS A 1 119 ? -4.890 6.343 -2.383 1.00 97.06 119 LYS A CA 1
ATOM 896 C C . LYS A 1 119 ? -3.526 6.999 -2.602 1.00 97.06 119 LYS A C 1
ATOM 898 O O . LYS A 1 119 ? -3.055 7.042 -3.737 1.00 97.06 119 LYS A O 1
ATOM 903 N N . PHE A 1 120 ? -2.910 7.504 -1.534 1.00 94.94 120 PHE A N 1
ATOM 904 C CA . PHE A 1 120 ? -1.581 8.103 -1.565 1.00 94.94 120 PHE A CA 1
ATOM 905 C C . PHE A 1 120 ? -0.535 7.094 -2.052 1.00 94.94 120 PHE A C 1
ATOM 907 O O . PHE A 1 120 ? 0.137 7.358 -3.045 1.00 94.94 120 PHE A O 1
ATOM 914 N N . ALA A 1 121 ? -0.477 5.904 -1.448 1.00 96.19 121 ALA A N 1
ATOM 915 C CA . ALA A 1 121 ? 0.482 4.863 -1.816 1.00 96.19 121 ALA A CA 1
ATOM 916 C C . ALA A 1 121 ? 0.322 4.383 -3.271 1.00 96.19 121 ALA A C 1
ATOM 918 O O . ALA A 1 121 ? 1.317 4.190 -3.969 1.00 96.19 121 ALA A O 1
ATOM 919 N N . ILE A 1 122 ? -0.917 4.234 -3.758 1.00 97.50 122 ILE A N 1
ATOM 920 C CA . ILE A 1 122 ? -1.190 3.860 -5.156 1.00 97.50 122 ILE A CA 1
ATOM 921 C C . ILE A 1 122 ? -0.741 4.949 -6.135 1.00 97.50 122 ILE A C 1
ATOM 923 O O . ILE A 1 122 ? -0.150 4.645 -7.173 1.00 97.50 122 ILE A O 1
ATOM 927 N N . ASN A 1 123 ? -1.018 6.218 -5.829 1.00 95.75 123 ASN A N 1
ATOM 928 C CA . ASN A 1 123 ? -0.602 7.320 -6.691 1.00 95.75 123 ASN A CA 1
ATOM 929 C C . ASN A 1 123 ? 0.919 7.489 -6.692 1.00 95.75 123 ASN A C 1
ATOM 931 O O . ASN A 1 123 ? 1.492 7.561 -7.776 1.00 95.75 123 ASN A O 1
ATOM 935 N N . SER A 1 124 ? 1.556 7.443 -5.519 1.00 94.69 124 SER A N 1
ATOM 936 C CA . SER A 1 124 ? 3.015 7.491 -5.377 1.00 94.69 124 SER A CA 1
ATOM 937 C C . SER A 1 124 ? 3.694 6.360 -6.161 1.00 94.69 124 SER A C 1
ATOM 939 O O . SER A 1 124 ? 4.579 6.617 -6.978 1.00 94.69 124 SER A O 1
ATOM 941 N N . TYR A 1 125 ? 3.191 5.122 -6.055 1.00 96.31 125 TYR A N 1
ATOM 942 C CA . TYR A 1 125 ? 3.684 4.007 -6.870 1.00 96.31 125 TYR A CA 1
ATOM 943 C C . TYR 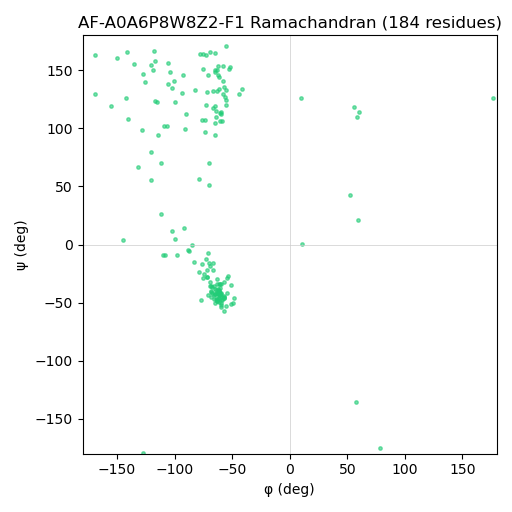A 1 125 ? 3.579 4.288 -8.373 1.00 96.31 125 TYR A C 1
ATOM 945 O O . TYR A 1 125 ? 4.524 4.029 -9.113 1.00 96.31 125 TYR A O 1
ATOM 953 N N . CYS A 1 126 ? 2.445 4.810 -8.850 1.00 96.75 126 CYS A N 1
ATOM 954 C CA . CYS A 1 126 ? 2.282 5.098 -10.274 1.00 96.75 126 CYS A CA 1
ATOM 955 C C . CYS A 1 126 ? 3.159 6.255 -10.765 1.00 96.75 126 CYS A C 1
ATOM 957 O O . CYS A 1 126 ? 3.581 6.233 -11.921 1.00 96.75 126 CYS A O 1
ATOM 959 N N . GLU A 1 127 ? 3.435 7.250 -9.924 1.00 95.06 127 GLU A N 1
ATOM 960 C CA . GLU A 1 12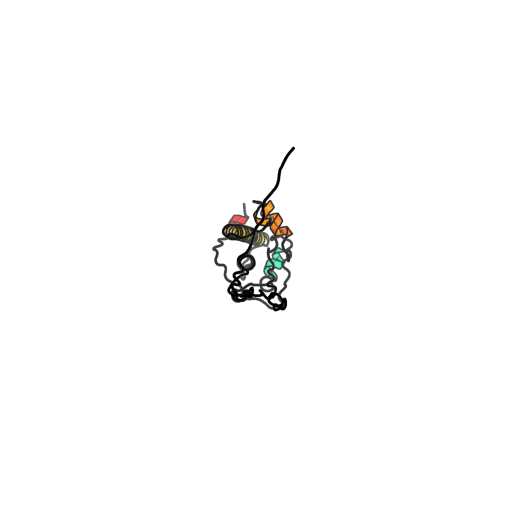7 ? 4.385 8.322 -10.230 1.00 95.06 127 GLU A CA 1
ATOM 961 C C . GLU A 1 127 ? 5.811 7.771 -10.346 1.00 95.06 127 GLU A C 1
ATOM 963 O O . GLU A 1 127 ? 6.497 8.029 -11.340 1.00 95.06 127 GLU A O 1
ATOM 968 N N . 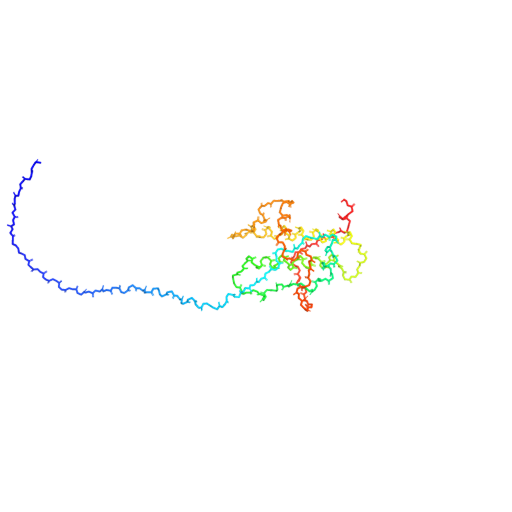GLU A 1 128 ? 6.228 6.933 -9.393 1.00 94.62 128 GLU A N 1
ATOM 969 C CA . GLU A 1 128 ? 7.533 6.277 -9.424 1.00 94.62 128 GLU A CA 1
ATOM 970 C C . GLU A 1 128 ? 7.661 5.338 -10.635 1.00 94.62 128 GLU A C 1
ATOM 972 O O . GLU A 1 128 ? 8.628 5.426 -11.395 1.00 94.62 128 GLU A O 1
ATOM 977 N N . ASP A 1 129 ? 6.672 4.477 -10.877 1.00 93.69 129 ASP A N 1
ATOM 978 C CA . ASP A 1 129 ? 6.657 3.522 -11.990 1.00 93.69 129 ASP A CA 1
ATOM 979 C C . ASP A 1 129 ? 6.649 4.234 -13.352 1.00 93.69 129 ASP A C 1
ATOM 981 O O . ASP A 1 129 ? 7.240 3.745 -14.314 1.00 93.69 129 ASP A O 1
ATOM 985 N N . ALA A 1 130 ? 6.064 5.434 -13.434 1.00 92.81 130 ALA A N 1
ATOM 986 C CA . ALA A 1 130 ? 6.124 6.266 -14.630 1.00 92.81 130 ALA A CA 1
ATOM 987 C C . ALA A 1 130 ? 7.483 6.952 -14.849 1.00 92.81 130 ALA A C 1
ATOM 989 O O . ALA A 1 130 ? 7.827 7.267 -15.992 1.00 92.81 130 ALA A O 1
ATOM 990 N N . SER A 1 131 ? 8.262 7.172 -13.786 1.00 92.62 131 SER A N 1
ATOM 991 C CA . SER A 1 131 ? 9.578 7.823 -13.853 1.00 92.62 131 SER A CA 1
ATOM 992 C C . SER A 1 131 ? 10.692 6.912 -14.391 1.00 92.62 131 SER A C 1
ATOM 994 O O . SER A 1 131 ? 11.749 7.388 -14.820 1.00 92.62 131 SER A O 1
ATOM 996 N N . ILE A 1 132 ? 10.459 5.596 -14.410 1.00 90.81 132 ILE A N 1
ATOM 997 C CA . ILE A 1 132 ? 11.431 4.591 -14.838 1.00 90.81 132 ILE A CA 1
ATOM 998 C C . ILE A 1 132 ? 11.142 4.142 -16.274 1.00 90.81 132 ILE A C 1
ATOM 1000 O O . ILE A 1 132 ? 10.005 3.945 -16.687 1.00 90.81 132 ILE A O 1
ATOM 1004 N N . LYS A 1 133 ? 12.203 3.935 -17.064 1.00 88.44 133 LYS A N 1
ATOM 1005 C CA . LYS A 1 133 ? 12.109 3.426 -18.444 1.00 88.44 133 LYS A CA 1
ATOM 1006 C C . LYS A 1 133 ? 11.899 1.909 -18.484 1.00 88.44 133 LYS A C 1
ATOM 1008 O O . LYS A 1 133 ? 12.688 1.187 -19.094 1.00 88.44 133 LYS A O 1
ATOM 1013 N N . ASP A 1 134 ? 10.859 1.419 -17.826 1.00 88.94 134 ASP A N 1
ATOM 1014 C CA . ASP A 1 134 ? 10.411 0.034 -17.930 1.00 88.94 134 ASP A CA 1
ATOM 1015 C C . ASP A 1 134 ? 8.914 -0.053 -18.268 1.00 88.94 134 ASP A C 1
ATOM 1017 O O . ASP A 1 134 ? 8.255 0.945 -18.567 1.00 88.94 134 ASP A O 1
ATOM 1021 N N . ARG A 1 135 ? 8.389 -1.280 -18.374 1.00 88.19 135 ARG A N 1
ATOM 1022 C CA . ARG A 1 135 ? 6.970 -1.478 -18.675 1.00 88.19 135 ARG A CA 1
ATOM 1023 C C . ARG A 1 135 ? 6.150 -1.139 -17.434 1.00 88.19 135 ARG A C 1
ATOM 1025 O O . ARG A 1 135 ? 6.068 -1.964 -16.514 1.00 88.19 135 ARG A O 1
ATOM 1032 N N . GLN A 1 136 ? 5.479 0.004 -17.508 1.00 90.50 136 GLN A N 1
ATOM 1033 C CA . GLN A 1 136 ? 4.543 0.467 -16.493 1.00 90.50 136 GLN A CA 1
ATOM 1034 C C . GLN A 1 136 ? 3.473 -0.585 -16.165 1.00 90.50 136 GLN A C 1
ATOM 1036 O O . GLN A 1 136 ? 3.099 -1.417 -17.003 1.00 90.50 136 GLN A O 1
ATOM 1041 N N . SER A 1 137 ? 2.979 -0.557 -14.932 1.00 93.69 137 SER A N 1
ATOM 1042 C CA . SER A 1 137 ? 1.791 -1.293 -14.512 1.00 93.69 137 SER A CA 1
ATOM 1043 C C . SER A 1 137 ? 0.586 -0.910 -15.372 1.00 93.69 137 SER A C 1
ATOM 1045 O O . SER A 1 137 ? 0.327 0.265 -15.632 1.00 93.69 137 SER A O 1
ATOM 1047 N N . GLU A 1 138 ? -0.186 -1.911 -15.797 1.00 96.00 138 GLU A N 1
ATOM 1048 C CA . GLU A 1 138 ? -1.412 -1.691 -16.572 1.00 96.00 138 GLU A CA 1
ATOM 1049 C C . GLU A 1 138 ? -2.434 -0.870 -15.767 1.00 96.00 138 GLU A C 1
ATOM 1051 O O . GLU A 1 138 ? -3.095 -0.001 -16.336 1.00 96.00 138 GLU A O 1
ATOM 1056 N N . CYS A 1 139 ? -2.477 -1.047 -14.439 1.00 97.56 139 CYS A N 1
ATOM 1057 C CA . CYS A 1 139 ? -3.353 -0.274 -13.557 1.00 97.56 139 CYS A CA 1
ATOM 1058 C C . CYS A 1 139 ? -2.954 1.198 -13.396 1.00 97.56 139 CYS A C 1
ATOM 1060 O O . CYS A 1 139 ? -3.792 1.992 -12.984 1.00 97.56 139 CYS A O 1
ATOM 1062 N N . CYS A 1 140 ? -1.732 1.604 -13.762 1.00 97.25 140 CYS A N 1
ATOM 1063 C CA . CYS A 1 140 ? -1.332 3.016 -13.721 1.00 97.25 140 CYS A CA 1
ATOM 1064 C C . CYS A 1 140 ? -1.762 3.816 -14.960 1.00 97.25 140 CYS A C 1
ATOM 1066 O O . CYS A 1 140 ? -1.757 5.048 -14.918 1.00 97.25 140 CYS A O 1
ATOM 1068 N N . LYS A 1 141 ? -2.152 3.135 -16.048 1.00 95.50 141 LYS A N 1
ATOM 1069 C CA . LYS A 1 141 ? -2.617 3.761 -17.297 1.00 95.50 141 LYS A CA 1
ATOM 1070 C C . LYS A 1 141 ? -3.908 4.575 -17.124 1.00 95.50 141 LYS A C 1
ATOM 1072 O O . LYS A 1 141 ? -3.937 5.708 -17.604 1.00 95.50 141 LYS A O 1
ATOM 1077 N N . PRO A 1 142 ? -4.972 4.051 -16.481 1.00 96.00 142 PRO A N 1
ATOM 1078 C CA . PRO A 1 142 ? -6.137 4.865 -16.150 1.00 96.00 142 PRO A CA 1
ATOM 1079 C C . PRO A 1 142 ? -5.824 5.905 -15.059 1.00 96.00 142 PRO A C 1
ATOM 1081 O O . PRO A 1 142 ? -4.804 5.846 -14.365 1.00 96.00 142 PRO A O 1
ATOM 1084 N N . MET A 1 143 ? -6.727 6.874 -14.899 1.00 93.00 143 MET A N 1
ATOM 1085 C CA . MET A 1 143 ? -6.652 7.938 -13.890 1.00 93.00 143 MET A CA 1
ATOM 1086 C C . MET A 1 143 ? -7.840 7.870 -12.924 1.00 93.00 143 MET A C 1
ATOM 1088 O O . MET A 1 143 ? -8.830 7.189 -13.188 1.00 93.00 143 MET A O 1
ATOM 1092 N N . GLY A 1 144 ? -7.748 8.5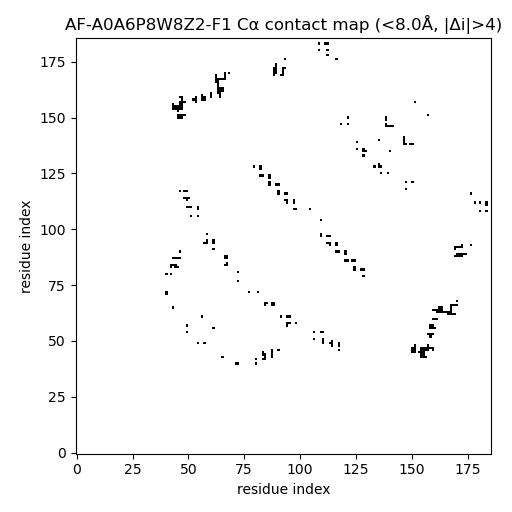95 -11.805 1.00 93.75 144 GLY A N 1
ATOM 1093 C CA . GLY A 1 144 ? -8.859 8.760 -10.866 1.00 93.75 144 GLY A CA 1
ATOM 1094 C C . GLY A 1 144 ? -9.400 7.432 -10.332 1.00 93.75 144 GLY A C 1
ATOM 1095 O O . GLY A 1 144 ? -8.634 6.546 -9.958 1.00 93.75 144 GLY A O 1
ATOM 1096 N N . SER A 1 145 ? -10.727 7.292 -10.299 1.00 95.31 145 SER A N 1
ATOM 1097 C CA . SER A 1 145 ? -11.406 6.097 -9.784 1.00 95.31 145 SER A CA 1
ATOM 1098 C C . SER A 1 145 ? -11.060 4.822 -10.548 1.00 95.31 145 SER A C 1
ATOM 1100 O O . SER A 1 145 ? -10.959 3.770 -9.930 1.00 95.31 145 SER A O 1
ATOM 1102 N N . ASP A 1 146 ? -10.834 4.893 -11.860 1.00 97.69 146 ASP A N 1
ATOM 1103 C CA . ASP A 1 146 ? -10.570 3.703 -12.677 1.00 97.69 146 ASP A CA 1
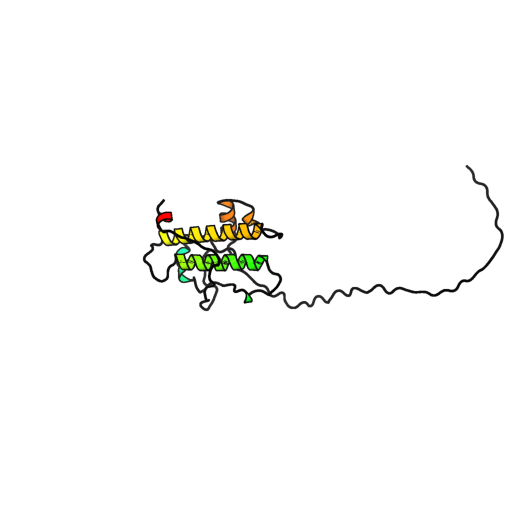ATOM 1104 C C . ASP A 1 146 ? -9.209 3.081 -12.344 1.00 97.69 146 ASP A C 1
ATOM 1106 O O . ASP A 1 146 ? -9.073 1.858 -12.296 1.00 97.69 146 ASP A O 1
ATOM 1110 N N . ARG A 1 147 ? -8.216 3.924 -12.026 1.00 97.50 147 ARG A N 1
ATOM 1111 C CA . ARG A 1 147 ? -6.928 3.487 -11.467 1.00 97.50 147 ARG A CA 1
ATOM 1112 C C . ARG A 1 147 ? -7.127 2.747 -10.157 1.00 97.50 147 ARG A C 1
ATOM 1114 O O . ARG A 1 147 ? -6.651 1.625 -10.007 1.00 97.50 147 ARG A O 1
ATOM 1121 N N . LEU A 1 148 ? -7.835 3.379 -9.224 1.00 97.81 148 LEU A N 1
ATOM 1122 C CA . LEU A 1 148 ? -8.082 2.815 -7.900 1.00 97.81 148 LEU A CA 1
ATOM 1123 C C . LEU A 1 148 ? -8.830 1.478 -8.005 1.00 97.81 148 LEU A C 1
ATOM 1125 O O . LEU A 1 148 ? -8.407 0.496 -7.404 1.00 97.81 148 LEU A O 1
ATOM 1129 N N . ASN A 1 149 ? -9.870 1.405 -8.836 1.00 97.88 149 ASN A N 1
ATOM 1130 C CA . ASN A 1 149 ? -10.639 0.183 -9.068 1.00 97.88 149 ASN A CA 1
ATOM 1131 C C . ASN A 1 149 ? -9.781 -0.940 -9.667 1.00 97.88 149 ASN A C 1
ATOM 1133 O O . ASN A 1 149 ? -9.926 -2.092 -9.268 1.00 97.88 149 ASN A O 1
ATOM 1137 N N . CYS A 1 150 ? -8.864 -0.623 -10.588 1.00 98.50 150 CYS A N 1
ATOM 1138 C CA . CYS A 1 150 ? -7.934 -1.614 -11.131 1.00 98.50 150 CYS A CA 1
ATOM 1139 C C . CYS A 1 150 ? -7.071 -2.232 -10.023 1.00 98.50 150 CYS A C 1
ATOM 1141 O O . CYS A 1 150 ? -7.043 -3.450 -9.878 1.00 98.50 150 CYS A O 1
ATOM 1143 N N . PHE A 1 151 ? -6.439 -1.407 -9.181 1.00 98.44 151 PHE A N 1
ATOM 1144 C CA . PHE A 1 151 ? -5.631 -1.912 -8.067 1.00 98.44 151 PHE A CA 1
ATOM 1145 C C . PHE A 1 151 ? -6.457 -2.656 -7.016 1.00 98.44 151 PHE A C 1
ATOM 1147 O O . PHE A 1 151 ? -6.008 -3.676 -6.505 1.00 98.44 151 PHE A O 1
ATOM 1154 N N . HIS A 1 152 ? -7.671 -2.192 -6.717 1.00 97.56 152 HIS A N 1
ATOM 1155 C CA . HIS A 1 152 ? -8.585 -2.910 -5.832 1.00 97.56 152 HIS A CA 1
ATOM 1156 C C . HIS A 1 152 ? -8.862 -4.338 -6.336 1.00 97.56 152 HIS A C 1
ATOM 1158 O O . HIS A 1 152 ? -8.771 -5.286 -5.558 1.00 97.56 152 HIS A O 1
ATOM 1164 N N . ASN A 1 153 ? -9.144 -4.494 -7.633 1.00 97.81 153 ASN A N 1
ATOM 1165 C CA . ASN A 1 153 ? -9.471 -5.786 -8.241 1.00 97.81 153 ASN A CA 1
ATOM 1166 C C . ASN A 1 153 ? -8.267 -6.736 -8.355 1.00 97.81 153 ASN A C 1
ATOM 1168 O O . ASN A 1 153 ? -8.449 -7.950 -8.352 1.00 97.81 153 ASN A O 1
ATOM 1172 N N . GLU A 1 154 ? -7.052 -6.195 -8.460 1.00 97.56 154 GLU A N 1
ATOM 1173 C CA . GLU A 1 154 ? -5.810 -6.972 -8.585 1.00 97.56 154 GLU A CA 1
ATOM 1174 C C . GLU A 1 154 ? -5.188 -7.343 -7.225 1.00 97.56 154 GLU A C 1
ATOM 1176 O O . GLU A 1 154 ? -4.187 -8.058 -7.182 1.00 97.56 154 GLU A O 1
ATOM 1181 N N . ALA A 1 155 ? -5.744 -6.872 -6.102 1.00 97.88 155 ALA A N 1
ATOM 1182 C CA . ALA A 1 155 ? -5.187 -7.132 -4.778 1.00 97.88 155 ALA A CA 1
ATOM 1183 C C . ALA A 1 155 ? -5.247 -8.636 -4.424 1.00 97.88 155 ALA A C 1
ATOM 1185 O O . ALA A 1 155 ? -6.343 -9.189 -4.305 1.00 97.88 155 ALA A O 1
ATOM 1186 N N . PRO A 1 156 ? -4.108 -9.316 -4.174 1.00 97.81 156 PRO A N 1
ATOM 1187 C CA . PRO A 1 156 ? -4.095 -10.746 -3.862 1.00 97.81 156 PRO A CA 1
ATOM 1188 C C . PRO A 1 156 ? -4.644 -11.067 -2.461 1.00 97.81 156 PRO A C 1
ATOM 1190 O O . PRO A 1 156 ? -5.082 -12.189 -2.209 1.00 97.81 156 PRO A O 1
ATOM 1193 N N . ASN A 1 157 ? -4.643 -10.092 -1.546 1.00 97.62 157 ASN A N 1
ATOM 1194 C CA . ASN A 1 157 ? -5.123 -10.233 -0.168 1.00 97.62 157 ASN A CA 1
ATOM 1195 C C . ASN A 1 157 ? -6.067 -9.069 0.215 1.00 97.62 157 ASN A C 1
ATOM 1197 O O . ASN A 1 157 ? -5.736 -8.251 1.075 1.00 97.62 157 ASN A O 1
ATOM 1201 N N . PRO A 1 158 ? -7.259 -8.961 -0.408 1.00 97.75 158 PRO A N 1
ATOM 1202 C CA . PRO A 1 158 ? -8.137 -7.793 -0.254 1.00 97.75 158 PRO A CA 1
ATOM 1203 C C . PRO A 1 158 ? -8.762 -7.673 1.146 1.00 97.75 158 PRO A C 1
ATOM 1205 O O . PRO A 1 158 ? -9.219 -6.603 1.544 1.00 97.75 158 PRO A O 1
ATOM 1208 N N . ASN A 1 159 ? -8.763 -8.773 1.902 1.00 97.75 159 ASN A N 1
ATOM 1209 C CA . ASN A 1 159 ? -9.330 -8.865 3.247 1.00 97.75 159 ASN A CA 1
ATOM 1210 C C . ASN A 1 159 ? -8.260 -8.831 4.348 1.00 97.75 159 ASN A C 1
ATOM 1212 O O . ASN A 1 159 ? -8.573 -9.142 5.495 1.00 97.75 159 ASN A O 1
ATOM 1216 N N . TYR A 1 160 ? -7.008 -8.493 4.012 1.00 97.75 160 TYR A N 1
ATOM 1217 C CA . TYR A 1 160 ? -5.923 -8.302 4.980 1.00 97.75 160 TYR A CA 1
ATOM 1218 C C . TYR A 1 160 ? -5.745 -9.483 5.948 1.00 97.75 160 TYR A C 1
ATOM 1220 O O . TYR A 1 160 ? -5.562 -9.309 7.157 1.00 97.75 160 TYR A O 1
ATOM 1228 N N . LYS A 1 161 ? -5.813 -10.712 5.421 1.00 97.50 161 LYS A N 1
ATOM 1229 C CA . LYS A 1 161 ? -5.553 -11.924 6.206 1.00 97.50 161 LYS A CA 1
ATOM 1230 C C . LYS A 1 161 ? -4.116 -11.903 6.722 1.00 97.50 161 LYS A C 1
ATOM 1232 O O . LYS A 1 161 ? -3.219 -11.467 6.003 1.00 97.50 161 LYS A O 1
ATOM 1237 N N . ALA A 1 162 ? -3.912 -12.416 7.931 1.00 97.31 162 ALA A N 1
ATOM 1238 C CA . ALA A 1 162 ? -2.585 -12.724 8.446 1.00 97.31 162 ALA A CA 1
ATOM 1239 C C . ALA A 1 162 ? -1.955 -13.837 7.590 1.00 97.31 162 ALA A C 1
ATOM 1241 O O . ALA A 1 162 ? -2.480 -14.951 7.547 1.00 97.31 162 ALA A O 1
ATOM 1242 N N . THR A 1 163 ? -0.872 -13.526 6.877 1.00 96.38 163 THR A N 1
ATOM 1243 C CA . THR A 1 163 ? -0.121 -14.492 6.052 1.00 96.38 163 THR A CA 1
ATOM 1244 C C . THR A 1 163 ? 1.237 -14.845 6.653 1.00 96.38 163 THR A C 1
ATOM 1246 O O . THR A 1 163 ? 1.883 -15.776 6.180 1.00 96.38 163 THR A O 1
ATOM 1249 N N . GLN A 1 164 ? 1.662 -14.142 7.707 1.00 96.25 164 GLN A N 1
ATOM 1250 C CA . GLN A 1 164 ? 2.855 -14.460 8.489 1.00 96.25 164 GLN A CA 1
ATOM 1251 C C . GLN A 1 164 ? 2.459 -15.140 9.800 1.00 96.25 164 GLN A C 1
ATOM 1253 O O . GLN A 1 164 ? 1.541 -14.694 10.485 1.00 96.25 164 GLN A O 1
ATOM 1258 N N . GLU A 1 165 ? 3.162 -16.216 10.157 1.00 94.25 165 GLU A N 1
ATOM 1259 C CA . GLU A 1 165 ? 2.932 -16.939 11.418 1.00 94.25 165 GLU A CA 1
ATOM 1260 C C . GLU A 1 165 ? 3.423 -16.159 12.642 1.00 94.25 165 GLU A C 1
ATOM 1262 O O . GLU A 1 165 ? 2.906 -16.338 13.743 1.00 94.25 165 GLU A O 1
ATOM 1267 N N . LEU A 1 166 ? 4.436 -15.313 12.451 1.00 95.94 166 LEU A N 1
ATOM 1268 C CA . LEU A 1 166 ? 5.060 -14.515 13.498 1.00 95.94 166 LEU A CA 1
ATOM 1269 C C . LEU A 1 166 ? 4.899 -13.021 13.191 1.00 95.94 166 LEU A C 1
ATOM 1271 O O . LEU A 1 166 ? 4.917 -12.651 12.011 1.00 95.94 166 LEU A O 1
ATOM 1275 N N . PRO A 1 167 ? 4.832 -12.165 14.228 1.00 95.44 167 PRO A N 1
ATOM 1276 C CA . PRO A 1 167 ? 4.896 -10.723 14.058 1.00 95.44 167 PRO A CA 1
ATOM 1277 C C . PRO A 1 167 ? 6.154 -10.301 13.295 1.00 95.44 167 PRO A C 1
ATOM 1279 O O . PRO A 1 167 ? 7.267 -10.720 13.631 1.00 95.44 167 PRO A O 1
ATOM 1282 N N . VAL A 1 168 ? 5.995 -9.435 12.300 1.00 95.25 168 VAL A N 1
ATOM 1283 C CA . VAL A 1 168 ? 7.092 -8.856 11.529 1.00 95.25 168 VAL A CA 1
ATOM 1284 C C . VAL A 1 168 ? 7.328 -7.393 11.922 1.00 95.25 168 VAL A C 1
ATOM 1286 O O . VAL A 1 168 ? 6.371 -6.631 12.094 1.00 95.25 168 VAL A O 1
ATOM 1289 N N . PRO A 1 169 ? 8.595 -6.958 12.064 1.00 92.19 169 PRO A N 1
ATOM 1290 C CA . PRO A 1 169 ? 8.909 -5.563 12.350 1.00 92.19 169 PRO A CA 1
ATOM 1291 C C . PRO A 1 169 ? 8.443 -4.635 11.230 1.00 92.19 169 PRO A C 1
ATOM 1293 O O . PRO A 1 169 ? 8.514 -4.976 10.049 1.00 92.19 169 PRO A O 1
ATOM 1296 N N . GLN A 1 170 ? 8.027 -3.426 11.596 1.00 89.12 170 GLN A N 1
ATOM 1297 C CA . GLN A 1 170 ? 7.701 -2.401 10.611 1.00 89.12 170 GLN A CA 1
ATOM 1298 C C . GLN A 1 170 ? 8.955 -1.874 9.926 1.00 89.12 170 GLN A C 1
ATOM 1300 O O . GLN A 1 170 ? 10.013 -1.742 10.543 1.00 89.12 170 GLN A O 1
ATOM 1305 N N . ILE A 1 171 ? 8.801 -1.540 8.649 1.00 93.44 171 ILE A N 1
ATOM 1306 C CA . ILE A 1 171 ? 9.799 -0.811 7.878 1.00 93.44 171 ILE A CA 1
ATOM 1307 C C . ILE A 1 171 ? 9.333 0.647 7.856 1.00 93.44 171 ILE A C 1
ATOM 1309 O O . ILE A 1 171 ? 8.193 0.885 7.457 1.00 93.44 171 ILE A O 1
ATOM 1313 N N . PRO A 1 172 ? 10.149 1.602 8.334 1.00 89.00 172 PRO A N 1
ATOM 1314 C CA . PRO A 1 172 ? 9.786 3.011 8.308 1.00 89.00 172 PRO A CA 1
ATOM 1315 C C . PRO A 1 172 ? 9.494 3.489 6.885 1.00 89.00 172 PRO A C 1
ATOM 1317 O O . PRO A 1 172 ? 10.206 3.118 5.951 1.00 89.00 172 PRO A O 1
ATOM 1320 N N . SER A 1 173 ? 8.476 4.333 6.755 1.00 85.19 173 SER A N 1
ATOM 1321 C CA . SER A 1 173 ? 8.205 5.081 5.528 1.00 85.19 173 SER A CA 1
ATOM 1322 C C . SER A 1 173 ? 9.329 6.077 5.230 1.00 85.19 173 SER A C 1
ATOM 1324 O O . SER A 1 173 ? 9.970 6.612 6.143 1.00 85.19 173 SER A O 1
ATOM 1326 N N . THR A 1 174 ? 9.564 6.322 3.943 1.00 78.69 174 THR A N 1
ATOM 1327 C CA . THR A 1 174 ? 10.447 7.397 3.465 1.00 78.69 174 THR A CA 1
ATOM 1328 C C . THR A 1 174 ? 9.684 8.658 3.065 1.00 78.69 174 THR A C 1
ATOM 1330 O O . THR A 1 174 ? 10.312 9.684 2.812 1.00 78.69 174 THR A O 1
ATOM 1333 N N . GLU A 1 175 ? 8.355 8.588 3.005 1.00 77.00 175 GLU A N 1
ATOM 1334 C CA . GLU A 1 175 ? 7.467 9.663 2.575 1.00 77.00 175 GLU A CA 1
ATOM 1335 C C . GLU A 1 175 ? 6.779 10.328 3.776 1.00 77.00 175 GLU A C 1
ATOM 1337 O O . GLU A 1 175 ? 6.474 9.707 4.795 1.00 77.00 175 GLU A O 1
ATOM 1342 N N . THR A 1 176 ? 6.502 11.624 3.663 1.00 75.38 176 THR A N 1
ATOM 1343 C CA . THR A 1 176 ? 5.744 12.338 4.696 1.00 75.38 176 THR A CA 1
ATOM 1344 C C . THR A 1 176 ? 4.257 12.255 4.372 1.00 75.38 176 THR A C 1
ATOM 1346 O O . THR A 1 176 ? 3.793 12.853 3.403 1.00 75.38 176 THR A O 1
ATOM 1349 N N . PHE A 1 177 ? 3.497 11.536 5.198 1.00 79.75 177 PHE A N 1
ATOM 1350 C CA . PHE A 1 177 ? 2.037 11.495 5.135 1.00 79.75 177 PHE A CA 1
ATOM 1351 C C . PHE A 1 177 ? 1.441 12.242 6.329 1.00 79.75 177 PHE A C 1
ATOM 1353 O O . PHE A 1 177 ? 1.377 11.719 7.444 1.00 79.75 177 PHE A O 1
ATOM 1360 N N . ASP A 1 178 ? 0.992 13.470 6.083 1.00 79.50 178 ASP A N 1
ATOM 1361 C CA . ASP A 1 178 ? 0.347 14.305 7.092 1.00 79.50 178 ASP A CA 1
ATOM 1362 C C . ASP A 1 178 ? -1.169 14.077 7.063 1.00 79.50 178 ASP A C 1
ATOM 1364 O O . ASP A 1 178 ? -1.881 14.616 6.217 1.00 79.50 178 ASP A O 1
ATOM 1368 N N . PHE A 1 179 ? -1.672 13.259 7.989 1.00 84.50 179 PHE A N 1
ATOM 1369 C CA . PHE A 1 179 ? -3.109 13.052 8.169 1.00 84.50 179 PHE A CA 1
ATOM 1370 C C . PHE A 1 179 ? -3.687 13.990 9.228 1.00 84.50 179 PHE A C 1
ATOM 1372 O O . PHE A 1 179 ? -3.203 14.028 10.363 1.00 84.50 179 PHE A O 1
ATOM 1379 N N . ASN A 1 180 ? -4.788 14.666 8.892 1.00 82.69 180 ASN A N 1
ATOM 1380 C CA . ASN A 1 180 ? -5.594 15.407 9.851 1.00 82.69 180 ASN A CA 1
ATOM 1381 C C . ASN A 1 180 ? -7.005 14.792 9.973 1.00 82.69 180 ASN A C 1
ATOM 1383 O O . ASN A 1 180 ? -7.741 14.751 8.987 1.00 82.69 180 ASN A O 1
ATOM 1387 N N . PRO A 1 181 ? -7.447 14.371 11.177 1.00 82.62 181 PRO A N 1
ATOM 1388 C CA . PRO A 1 181 ? -8.792 13.832 11.395 1.00 82.62 181 PRO A CA 1
ATOM 1389 C C . PRO A 1 181 ? -9.940 14.727 10.917 1.00 82.62 181 PRO A C 1
ATOM 1391 O O . PRO A 1 181 ? -11.011 14.217 10.591 1.00 82.62 181 PRO A O 1
ATOM 1394 N N . THR A 1 182 ? -9.746 16.050 10.864 1.00 82.81 182 THR A N 1
ATOM 1395 C CA . THR A 1 182 ? -10.777 16.975 10.370 1.00 82.81 182 THR A CA 1
ATOM 1396 C C . THR A 1 182 ? -11.065 16.808 8.883 1.00 82.81 182 THR A C 1
ATOM 1398 O O . THR A 1 182 ? -12.158 17.151 8.441 1.00 82.81 182 THR A O 1
ATOM 1401 N N . ASP A 1 183 ? -10.130 16.240 8.118 1.00 83.75 183 ASP A N 1
ATOM 1402 C CA . ASP A 1 183 ? -10.294 15.999 6.680 1.00 83.75 183 ASP A CA 1
ATOM 1403 C C . ASP A 1 183 ? -11.380 14.950 6.397 1.00 83.75 183 ASP A C 1
ATOM 1405 O O . ASP A 1 183 ? -11.895 14.862 5.287 1.00 83.75 183 ASP A O 1
ATOM 1409 N N . CYS A 1 184 ? -11.770 14.186 7.421 1.00 82.06 184 CYS A N 1
ATOM 1410 C CA . CYS A 1 184 ? -12.808 13.163 7.358 1.00 82.06 184 CYS A CA 1
ATOM 1411 C C . CYS A 1 184 ? -14.224 13.688 7.625 1.00 82.06 184 CYS A C 1
ATOM 1413 O O . CYS A 1 184 ? -15.175 12.916 7.546 1.00 82.06 184 CYS A O 1
ATOM 1415 N N . MET A 1 185 ? -14.370 14.962 8.000 1.00 69.94 185 MET A N 1
ATOM 1416 C CA . MET A 1 185 ? -15.648 15.552 8.416 1.00 69.94 185 MET A CA 1
ATOM 1417 C C . MET A 1 185 ? -16.350 16.360 7.311 1.00 69.94 185 MET A C 1
ATOM 1419 O O . MET A 1 185 ? -17.383 16.971 7.591 1.00 69.94 185 MET A O 1
ATOM 1423 N N . ASN A 1 186 ? -15.804 16.375 6.090 1.00 56.06 186 ASN A N 1
ATOM 1424 C CA . ASN A 1 186 ? -16.314 17.146 4.949 1.00 56.06 186 ASN A CA 1
ATOM 1425 C C . ASN A 1 186 ? -16.895 16.255 3.850 1.00 56.06 186 ASN A C 1
ATOM 1427 O O . ASN A 1 186 ? -16.236 15.255 3.488 1.00 56.06 186 ASN A O 1
#

Solvent-accessible surface area (backbone atoms only — not comparable to full-atom values): 11872 Å² total; per-residue (Å²): 140,79,84,81,86,86,87,88,85,84,88,82,92,75,90,79,90,77,80,91,78,82,81,78,75,82,78,81,71,76,76,72,95,72,70,74,80,81,82,77,78,87,64,81,52,42,68,31,64,66,42,89,89,27,43,62,32,48,49,74,28,53,40,16,38,90,71,60,56,83,82,72,51,66,96,69,72,62,62,70,58,51,52,45,30,47,36,41,33,37,33,53,40,45,40,49,61,42,54,39,99,83,65,94,69,51,73,68,52,33,44,45,45,31,39,49,39,49,54,48,34,54,49,52,43,38,55,55,43,67,73,44,100,62,88,58,62,76,44,56,72,51,63,72,68,59,18,54,52,41,38,39,72,57,18,80,49,51,58,38,63,61,77,40,98,56,80,47,79,85,54,83,58,92,72,92,80,88,83,57,79,71,72,66,76,113

Sequence (186 aa):
MGSPAARACCTALVLVLLSSASEGRPSFRPRSAGGPPRLEYPVEFPLGQPTFDNIQAICINGDHRPRYPDSYFPVSGYGKLKRMASSVNELEYLLNACCGSNHTWGTEVTLCCASMAWKFAINSYCEEDASIKDRQSECCKPMGSDRLNCFHNEAPNPNYKATQELPVPQIPSTETFDFNPTDCMN

Secondary structure (DSSP, 8-state):
----------------------------PPP-S------------SPPPP-TTTHHHHHHTGGGS----GGGS-SSS-HHHHHHHHHHHHHHHHHHHHH-SS----HHHHHHHHHHHHHHHHHHHHHHHHHSSS---GGGSS-HHHHHHHHHHH-S-TT-----SS--PPPPPSS-----GGGG--

Mean predicted aligned error: 11.87 Å